Protein AF-A0A210Q5A8-F1 (afdb_monomer_lite)

Structure (mmCIF, N/CA/C/O backbone):
data_AF-A0A210Q5A8-F1
#
_entry.id   AF-A0A210Q5A8-F1
#
loop_
_atom_site.group_PDB
_atom_site.id
_atom_site.type_symbol
_atom_site.label_atom_id
_atom_site.label_alt_id
_atom_site.label_comp_id
_atom_site.label_asym_id
_atom_site.label_entity_id
_atom_site.label_seq_id
_atom_site.pdbx_PDB_ins_code
_atom_site.Cartn_x
_atom_site.Cartn_y
_atom_site.Cartn_z
_atom_site.occupancy
_atom_site.B_iso_or_equiv
_atom_site.auth_seq_id
_atom_site.auth_comp_id
_atom_site.auth_asym_id
_atom_site.auth_atom_id
_atom_site.pdbx_PDB_model_num
ATOM 1 N N . MET A 1 1 ? -30.826 44.737 -17.244 1.00 47.53 1 MET A N 1
ATOM 2 C CA . MET A 1 1 ? -30.068 43.469 -17.142 1.00 47.53 1 MET A CA 1
ATOM 3 C C . MET A 1 1 ? -30.779 42.554 -16.153 1.00 47.53 1 MET A C 1
ATOM 5 O O . MET A 1 1 ? -30.686 42.769 -14.953 1.00 47.53 1 MET A O 1
ATOM 9 N N . GLN A 1 2 ? -31.590 41.624 -16.660 1.00 45.38 2 GLN A N 1
ATOM 10 C CA . GLN A 1 2 ? -32.480 40.766 -15.870 1.00 45.38 2 GLN A CA 1
ATOM 11 C C . GLN A 1 2 ? -31.799 39.422 -15.572 1.00 45.38 2 GLN A C 1
ATOM 13 O O . GLN A 1 2 ? -31.262 38.782 -16.476 1.00 45.38 2 GLN A O 1
ATOM 18 N N . ARG A 1 3 ? -31.794 39.012 -14.298 1.00 48.31 3 ARG A N 1
ATOM 19 C CA . ARG A 1 3 ? -31.223 37.741 -13.827 1.00 48.31 3 ARG A CA 1
ATOM 20 C C . ARG A 1 3 ? -32.193 36.595 -14.136 1.00 48.31 3 ARG A C 1
ATOM 22 O O . ARG A 1 3 ? -33.349 36.650 -13.727 1.00 48.31 3 ARG A O 1
ATOM 29 N N . LYS A 1 4 ? -31.722 35.562 -14.842 1.00 57.97 4 LYS A N 1
ATOM 30 C CA . LYS A 1 4 ? -32.463 34.307 -15.057 1.00 57.97 4 LYS A CA 1
ATOM 31 C C . LYS A 1 4 ? -32.367 33.408 -13.809 1.00 57.97 4 LYS A C 1
ATOM 33 O O . LYS A 1 4 ? -31.284 33.339 -13.226 1.00 57.97 4 LYS A O 1
ATOM 38 N N . PRO A 1 5 ? -33.446 32.713 -13.407 1.00 56.53 5 PRO A N 1
ATOM 39 C CA . PRO A 1 5 ? -33.424 31.789 -12.277 1.00 56.53 5 PRO A CA 1
ATOM 40 C C . PRO A 1 5 ? -32.903 30.392 -12.662 1.00 56.53 5 PRO A C 1
ATOM 42 O O . PRO A 1 5 ? -33.101 29.924 -13.782 1.00 56.53 5 PRO A O 1
ATOM 45 N N . LEU A 1 6 ? -32.238 29.740 -11.702 1.00 57.97 6 LEU A N 1
ATOM 46 C CA . LEU A 1 6 ? -31.722 28.364 -11.766 1.00 57.97 6 LEU A CA 1
ATOM 47 C C . LEU A 1 6 ? -32.855 27.318 -11.680 1.00 57.97 6 LEU A C 1
ATOM 49 O O . LEU A 1 6 ? -33.816 27.533 -10.934 1.00 57.97 6 LEU A O 1
ATOM 53 N N . PRO A 1 7 ? -32.741 26.167 -12.370 1.00 58.69 7 PRO A N 1
ATOM 54 C CA . PRO A 1 7 ? -33.719 25.090 -12.275 1.00 58.69 7 PRO A CA 1
ATOM 55 C C . PRO A 1 7 ? -33.533 24.250 -11.001 1.00 58.69 7 PRO A C 1
ATOM 57 O O . PRO A 1 7 ? -32.422 23.894 -10.611 1.00 58.69 7 PRO A O 1
ATOM 60 N N . LYS A 1 8 ? -34.663 23.920 -10.367 1.00 51.72 8 LYS A N 1
ATOM 61 C CA . LYS A 1 8 ? -34.783 23.006 -9.226 1.00 51.72 8 LYS A CA 1
ATOM 62 C C . LYS A 1 8 ? -34.738 21.563 -9.737 1.00 51.72 8 LYS A C 1
ATOM 64 O O . LYS A 1 8 ? -35.612 21.178 -10.509 1.00 51.72 8 LYS A O 1
ATOM 69 N N . HIS A 1 9 ? -33.772 20.764 -9.289 1.00 50.16 9 HIS A N 1
ATOM 70 C CA . HIS A 1 9 ? -33.803 19.319 -9.513 1.00 50.16 9 HIS A CA 1
ATOM 71 C C . HIS A 1 9 ? -34.648 18.639 -8.434 1.00 50.16 9 HIS A C 1
ATOM 73 O O . HIS A 1 9 ? -34.351 18.713 -7.243 1.00 50.16 9 HIS A O 1
ATOM 79 N N . GLN A 1 10 ? -35.730 18.016 -8.893 1.00 45.69 10 GLN A N 1
ATOM 80 C CA . GLN A 1 10 ? -36.619 17.154 -8.130 1.00 45.69 10 GLN A CA 1
ATOM 81 C C . GLN A 1 10 ? -35.928 15.817 -7.838 1.00 45.69 10 GLN A C 1
ATOM 83 O O . GLN A 1 10 ? -35.340 15.197 -8.722 1.00 45.69 10 GLN A O 1
ATOM 88 N N . THR A 1 11 ? -36.029 15.380 -6.589 1.00 42.38 11 THR A N 1
ATOM 89 C CA . THR A 1 11 ? -35.706 14.038 -6.112 1.00 42.38 11 THR A CA 1
ATOM 90 C C . THR A 1 11 ? -36.813 13.070 -6.530 1.00 42.38 11 THR A C 1
ATOM 92 O O . THR A 1 11 ? -37.927 13.133 -6.013 1.00 42.38 11 THR A O 1
ATOM 95 N N . SER A 1 12 ? -36.515 12.156 -7.453 1.00 53.59 12 SER A N 1
ATOM 96 C CA . SER A 1 12 ? -37.363 10.997 -7.735 1.00 53.59 12 SER A CA 1
ATOM 97 C C . SER A 1 12 ? -36.900 9.799 -6.905 1.00 53.59 12 SER A C 1
ATOM 99 O O . SER A 1 12 ? -35.809 9.259 -7.073 1.00 53.59 12 SER A O 1
ATOM 101 N N . VAL A 1 13 ? -37.767 9.398 -5.980 1.00 46.69 13 VAL A N 1
ATOM 102 C CA . VAL A 1 13 ? -37.719 8.126 -5.260 1.00 46.69 13 VAL A CA 1
ATOM 103 C C . VAL A 1 13 ? -38.189 7.035 -6.220 1.00 46.69 13 VAL A C 1
ATOM 105 O O . VAL A 1 13 ? -39.291 7.129 -6.756 1.00 46.69 13 VAL A O 1
ATOM 108 N N . THR A 1 14 ? -37.384 5.994 -6.425 1.00 49.56 14 THR A N 1
ATOM 109 C CA . THR A 1 14 ? -37.844 4.737 -7.032 1.00 49.56 14 THR A CA 1
ATOM 110 C C . THR A 1 14 ? -37.594 3.596 -6.056 1.00 49.56 14 THR A C 1
ATOM 112 O O . THR A 1 14 ? -36.497 3.433 -5.525 1.00 49.56 14 THR A O 1
ATOM 115 N N . LYS A 1 15 ? -38.677 2.875 -5.763 1.00 46.31 15 LYS A N 1
ATOM 116 C CA . LYS A 1 15 ? -38.7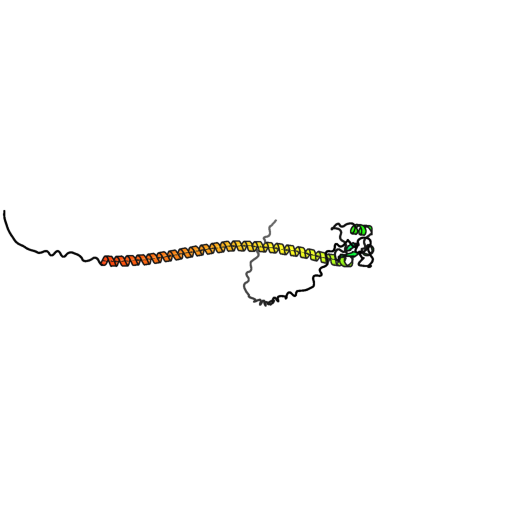28 1.641 -4.985 1.00 46.31 15 LYS A CA 1
ATOM 117 C C . LYS A 1 15 ? -38.552 0.436 -5.910 1.00 46.31 15 LYS A C 1
ATOM 119 O O . LYS A 1 15 ? -38.999 0.479 -7.051 1.00 46.31 15 LYS A O 1
ATOM 124 N N . ASP A 1 16 ? -37.993 -0.614 -5.313 1.00 40.84 16 ASP A N 1
ATOM 125 C CA . ASP A 1 16 ? -38.133 -2.041 -5.613 1.00 40.84 16 ASP A CA 1
ATOM 126 C C . ASP A 1 16 ? -37.716 -2.545 -7.003 1.00 40.84 16 ASP A C 1
ATOM 128 O O . ASP A 1 16 ? -38.365 -2.273 -8.005 1.00 40.84 16 ASP A O 1
ATOM 132 N N . HIS A 1 17 ? -36.732 -3.444 -7.041 1.00 42.72 17 HIS A N 1
ATOM 133 C CA . HIS A 1 17 ? -36.991 -4.886 -7.187 1.00 42.72 17 HIS A CA 1
ATOM 134 C C . HIS A 1 17 ? -35.680 -5.658 -7.008 1.00 42.72 17 HIS A C 1
ATOM 136 O O . HIS A 1 17 ? -34.645 -5.320 -7.585 1.00 42.72 17 HIS A O 1
ATOM 142 N N . GLY A 1 18 ? -35.735 -6.682 -6.155 1.00 48.44 18 GLY A N 1
ATOM 143 C CA . GLY A 1 18 ? -34.634 -7.597 -5.910 1.00 48.44 18 GLY A CA 1
ATOM 144 C C . GLY A 1 18 ? -34.242 -8.342 -7.179 1.00 48.44 18 GLY A C 1
ATOM 145 O O . GLY A 1 18 ? -35.092 -8.874 -7.884 1.00 48.44 18 GLY A O 1
ATOM 146 N N . ASN A 1 19 ? -32.938 -8.400 -7.426 1.00 42.94 19 ASN A N 1
ATOM 147 C CA . ASN A 1 19 ? -32.336 -9.420 -8.264 1.00 42.94 19 ASN A CA 1
ATOM 148 C C . ASN A 1 19 ? -31.221 -10.067 -7.451 1.00 42.94 19 ASN A C 1
ATOM 150 O O . ASN A 1 19 ? -30.180 -9.466 -7.173 1.00 42.94 19 ASN A O 1
ATOM 154 N N . GLU A 1 20 ? -31.498 -11.297 -7.035 1.00 45.69 20 GLU A N 1
ATOM 155 C CA . GLU A 1 20 ? -30.558 -12.220 -6.424 1.00 45.69 20 GLU A CA 1
ATOM 156 C C . GLU A 1 20 ? -29.405 -12.470 -7.400 1.00 45.69 20 GLU A C 1
ATOM 158 O O . GLU A 1 20 ? -29.512 -13.220 -8.368 1.00 45.69 20 GLU A O 1
ATOM 163 N N . CYS A 1 21 ? -28.273 -11.812 -7.158 1.00 39.97 21 CYS A N 1
ATOM 164 C CA . CYS A 1 21 ? -27.028 -12.127 -7.836 1.00 39.97 21 CYS A CA 1
ATOM 165 C C . CYS A 1 21 ? -26.388 -13.315 -7.112 1.00 39.97 21 CYS A C 1
ATOM 167 O O . CYS A 1 21 ? -25.639 -13.153 -6.142 1.00 39.97 21 CYS A O 1
ATOM 169 N N . THR A 1 22 ? -26.710 -14.524 -7.572 1.00 44.00 22 THR A N 1
ATOM 170 C CA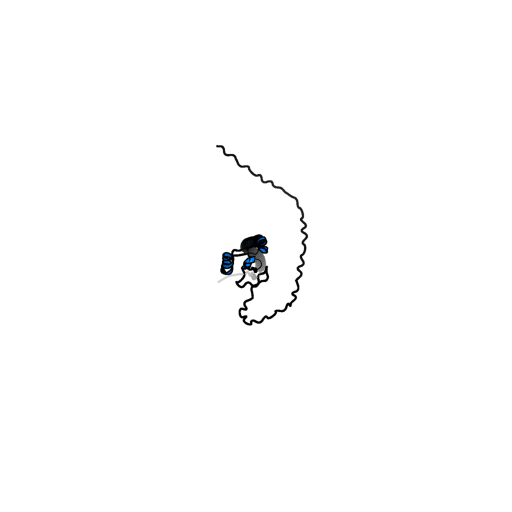 . THR A 1 22 ? -26.040 -15.766 -7.181 1.00 44.00 22 THR A CA 1
ATOM 171 C C . THR A 1 22 ? -24.561 -15.678 -7.547 1.00 44.00 22 THR A C 1
ATOM 173 O O . THR A 1 22 ? -24.138 -16.007 -8.656 1.00 44.00 22 THR A O 1
ATOM 176 N N . THR A 1 23 ? -23.756 -15.200 -6.600 1.00 44.50 23 THR A N 1
ATOM 177 C CA . THR A 1 23 ? -22.302 -15.186 -6.722 1.00 44.50 23 THR A CA 1
ATOM 178 C C . THR A 1 23 ? -21.803 -16.571 -6.349 1.00 44.50 23 THR A C 1
ATOM 180 O O . THR A 1 23 ? -21.643 -16.907 -5.175 1.00 44.50 23 THR A O 1
ATOM 183 N N . THR A 1 24 ? -21.580 -17.400 -7.362 1.00 44.69 24 THR A N 1
ATOM 184 C CA . THR A 1 24 ? -20.923 -18.698 -7.236 1.00 44.69 24 THR A CA 1
ATOM 185 C C . THR A 1 24 ? -19.529 -18.482 -6.642 1.00 44.69 24 THR A C 1
ATOM 187 O O . THR A 1 24 ? -18.589 -18.097 -7.340 1.00 44.69 24 THR A O 1
ATOM 190 N N . LYS A 1 25 ? -19.391 -18.694 -5.327 1.00 45.19 25 LYS A N 1
ATOM 191 C CA . LYS A 1 25 ? -18.101 -18.780 -4.635 1.00 45.19 25 LYS A CA 1
ATOM 192 C C . LYS A 1 25 ? -17.323 -19.944 -5.247 1.00 45.19 25 LYS A C 1
ATOM 194 O O . LYS A 1 25 ? -17.526 -21.095 -4.876 1.00 45.19 25 LYS A O 1
ATOM 199 N N . LYS A 1 26 ? -16.406 -19.651 -6.170 1.00 45.44 26 LYS A N 1
ATOM 200 C CA . LYS A 1 26 ? -15.311 -20.574 -6.475 1.00 45.44 26 LYS A CA 1
ATOM 201 C C . LYS A 1 26 ? -14.434 -20.640 -5.226 1.00 45.44 26 LYS A C 1
ATOM 203 O O . LYS A 1 26 ? -13.692 -19.702 -4.943 1.00 45.44 26 LYS A O 1
ATOM 208 N N . GLN A 1 27 ? -14.573 -21.716 -4.455 1.00 41.88 27 GLN A N 1
ATOM 209 C CA . GLN A 1 27 ? -13.596 -22.096 -3.443 1.00 41.88 27 GLN A CA 1
ATOM 210 C C . GLN A 1 27 ? -12.266 -22.326 -4.163 1.00 41.88 27 GLN A C 1
ATOM 212 O O . GLN A 1 27 ? -12.086 -23.307 -4.878 1.00 41.88 27 GLN A O 1
ATOM 217 N N . TYR A 1 28 ? -11.356 -21.366 -4.032 1.00 44.06 28 TYR A N 1
ATOM 218 C CA . TYR A 1 28 ? -9.958 -21.583 -4.358 1.00 44.06 28 TYR A CA 1
ATOM 219 C C . TYR A 1 28 ? -9.387 -22.442 -3.230 1.00 44.06 28 TYR A C 1
ATOM 221 O O . TYR A 1 28 ? -9.103 -21.945 -2.141 1.00 44.06 28 TYR A O 1
ATOM 229 N N . GLU A 1 29 ? -9.285 -23.747 -3.469 1.00 43.28 29 GLU A N 1
ATOM 230 C CA . GLU A 1 29 ? -8.516 -24.639 -2.610 1.00 43.28 29 GLU A CA 1
ATOM 231 C C . GLU A 1 29 ? -7.051 -24.206 -2.663 1.00 43.28 29 GLU A C 1
ATOM 233 O O . GLU A 1 29 ? -6.351 -24.350 -3.670 1.00 43.28 29 GLU A O 1
ATOM 238 N N . PHE A 1 30 ? -6.591 -23.623 -1.562 1.00 48.62 30 PHE A N 1
ATOM 239 C CA . PHE A 1 30 ? -5.194 -23.299 -1.350 1.00 48.62 30 PHE A CA 1
ATOM 240 C C . PHE A 1 30 ? -4.426 -24.615 -1.176 1.00 48.62 30 PHE A C 1
ATOM 242 O O . PHE A 1 30 ? -4.392 -25.194 -0.092 1.00 48.62 30 PHE A O 1
ATOM 249 N N . ARG A 1 31 ? -3.835 -25.127 -2.261 1.00 45.47 31 ARG A N 1
ATOM 250 C CA . ARG A 1 31 ? -2.879 -26.238 -2.193 1.00 45.47 31 ARG A CA 1
ATOM 251 C C . ARG A 1 31 ? -1.555 -25.702 -1.632 1.00 45.47 31 ARG A C 1
ATOM 253 O O . ARG A 1 31 ? -0.936 -24.870 -2.295 1.00 45.47 31 ARG A O 1
ATOM 260 N N . PRO A 1 32 ? -1.072 -26.173 -0.469 1.00 44.72 32 PRO A N 1
ATOM 261 C CA . PRO A 1 32 ? 0.275 -25.849 -0.031 1.00 44.72 32 PRO A CA 1
ATOM 262 C C . PRO A 1 32 ? 1.271 -26.522 -0.982 1.00 44.72 32 PRO A C 1
ATOM 264 O O . PRO A 1 32 ? 1.377 -27.751 -1.037 1.00 44.72 32 PRO A O 1
ATOM 267 N N . SER A 1 33 ? 1.986 -25.711 -1.761 1.00 44.59 33 SER A N 1
ATOM 268 C CA . SER A 1 33 ? 3.134 -26.170 -2.538 1.00 44.59 33 SER A CA 1
ATOM 269 C C . SER A 1 33 ? 4.186 -26.695 -1.572 1.00 44.59 33 SER A C 1
ATOM 271 O O . SER A 1 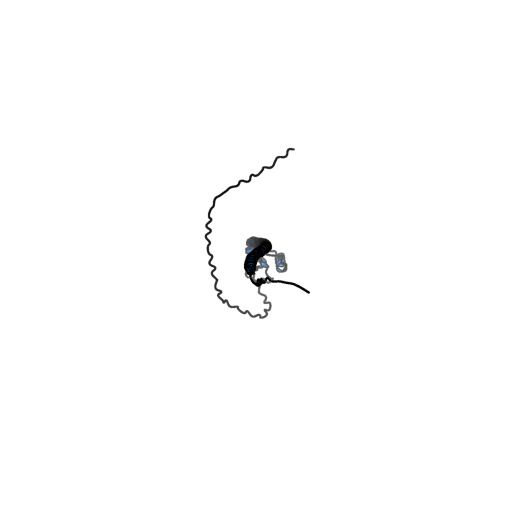33 ? 4.769 -25.946 -0.789 1.00 44.59 33 SER A O 1
ATOM 273 N N . LYS A 1 34 ? 4.392 -28.012 -1.612 1.00 44.47 34 LYS A N 1
ATOM 274 C CA . LYS A 1 34 ? 5.451 -28.708 -0.888 1.00 44.47 34 LYS A CA 1
ATOM 275 C C . LYS A 1 34 ? 6.785 -28.036 -1.218 1.00 44.47 34 LYS A C 1
ATOM 277 O O . LYS A 1 34 ? 7.186 -28.006 -2.380 1.00 44.47 34 LYS A O 1
ATOM 282 N N . LEU A 1 35 ? 7.458 -27.518 -0.190 1.00 48.44 35 LEU A N 1
ATOM 283 C CA . LEU A 1 35 ? 8.881 -27.213 -0.244 1.00 48.44 35 LEU A CA 1
ATOM 284 C C . LEU A 1 35 ? 9.619 -28.504 -0.614 1.00 48.44 35 LEU A C 1
ATOM 286 O O . LEU A 1 35 ? 9.770 -29.398 0.216 1.00 48.44 35 LEU A O 1
ATOM 290 N N . THR A 1 36 ? 10.082 -28.596 -1.854 1.00 41.94 36 THR A N 1
ATOM 291 C CA . THR A 1 36 ? 11.164 -29.505 -2.221 1.00 41.94 36 THR A CA 1
ATOM 292 C C . THR A 1 36 ? 12.465 -28.729 -2.183 1.00 41.94 36 THR A C 1
ATOM 294 O O . THR A 1 36 ? 12.737 -27.845 -2.993 1.00 41.94 36 THR A O 1
ATOM 297 N N . THR A 1 37 ? 13.235 -29.080 -1.168 1.00 42.00 37 THR A N 1
ATOM 298 C CA . THR A 1 37 ? 14.664 -28.885 -1.000 1.00 42.00 37 THR A CA 1
ATOM 299 C C . THR A 1 37 ? 15.468 -29.283 -2.241 1.00 42.00 37 THR A C 1
ATOM 301 O O . THR A 1 37 ? 15.111 -30.197 -2.979 1.00 42.00 37 THR A O 1
ATOM 304 N N . SER A 1 38 ? 16.641 -28.651 -2.343 1.00 47.72 38 SER A N 1
ATOM 305 C CA . SER A 1 38 ? 17.836 -29.034 -3.111 1.00 47.72 38 SER A CA 1
ATOM 306 C C . SER A 1 38 ? 17.935 -28.599 -4.582 1.00 47.72 38 SER A C 1
ATOM 308 O O . SER A 1 38 ? 17.677 -29.341 -5.519 1.00 47.72 38 SER A O 1
ATOM 310 N N . THR A 1 39 ? 18.513 -27.410 -4.765 1.00 39.47 39 THR A N 1
ATOM 311 C CA . THR A 1 39 ? 19.545 -27.219 -5.798 1.00 39.47 39 THR A CA 1
ATOM 312 C C . THR A 1 39 ? 20.834 -26.815 -5.077 1.00 39.47 39 THR A C 1
ATOM 314 O O . THR A 1 39 ? 20.760 -26.088 -4.082 1.00 39.47 39 THR A O 1
ATOM 317 N N . PRO A 1 40 ? 22.001 -27.338 -5.484 1.00 39.56 40 PRO A N 1
ATOM 318 C CA . PRO A 1 40 ? 23.210 -27.280 -4.682 1.00 39.56 40 PRO A CA 1
ATOM 319 C C . PRO A 1 40 ? 23.758 -25.855 -4.643 1.00 39.56 40 PRO A C 1
ATOM 321 O O . PRO A 1 40 ? 23.988 -25.227 -5.675 1.00 39.56 40 PRO A O 1
ATOM 324 N N . ILE A 1 41 ? 24.016 -25.372 -3.428 1.00 43.88 41 ILE A N 1
ATOM 325 C CA . ILE A 1 41 ? 24.877 -24.217 -3.191 1.00 43.88 41 ILE A CA 1
ATOM 326 C C . ILE A 1 41 ? 26.269 -24.630 -3.662 1.00 43.88 41 ILE A C 1
ATOM 328 O O . ILE A 1 41 ? 27.012 -25.302 -2.946 1.00 43.88 41 ILE A O 1
ATOM 332 N N . THR A 1 42 ? 26.630 -24.251 -4.885 1.00 38.62 42 THR A N 1
ATOM 333 C CA . THR A 1 42 ? 28.027 -24.251 -5.300 1.00 38.62 42 THR A CA 1
ATOM 334 C C . THR A 1 42 ? 28.733 -23.212 -4.438 1.00 38.62 42 THR A C 1
ATOM 336 O O . THR A 1 42 ? 28.647 -22.009 -4.683 1.00 38.62 42 THR A O 1
ATOM 339 N N . GLN A 1 43 ? 29.403 -23.680 -3.385 1.00 46.41 43 GLN A N 1
ATOM 340 C CA . GLN A 1 43 ? 30.377 -22.896 -2.641 1.00 46.41 43 GLN A CA 1
ATOM 341 C C . GLN A 1 43 ? 31.505 -22.505 -3.601 1.00 46.41 43 GLN A C 1
ATOM 343 O O . GLN A 1 43 ? 32.494 -23.217 -3.763 1.00 46.41 43 GLN A O 1
ATOM 348 N N . MET A 1 44 ? 31.363 -21.361 -4.268 1.00 39.25 44 MET A N 1
ATOM 349 C CA . MET A 1 44 ? 32.492 -20.727 -4.928 1.00 39.25 44 MET A CA 1
ATOM 350 C C . MET A 1 44 ? 33.270 -19.943 -3.880 1.00 39.25 44 MET A C 1
ATOM 352 O O . MET A 1 44 ? 32.918 -18.833 -3.490 1.00 39.25 44 MET A O 1
ATOM 356 N N . ASN A 1 45 ? 34.318 -20.606 -3.399 1.00 37.66 45 ASN A N 1
ATOM 357 C CA . ASN A 1 45 ? 35.558 -20.048 -2.881 1.00 37.66 45 ASN A CA 1
ATOM 358 C C . ASN A 1 45 ? 35.665 -18.517 -2.988 1.00 37.66 45 ASN A C 1
ATOM 360 O O . ASN A 1 45 ? 35.910 -17.972 -4.066 1.00 37.66 45 ASN A O 1
ATOM 364 N N . LYS A 1 46 ? 35.628 -17.841 -1.833 1.00 45.50 46 LYS A N 1
ATOM 365 C CA . LYS A 1 46 ? 36.258 -16.529 -1.641 1.00 45.50 46 LYS A CA 1
ATOM 366 C C . LYS A 1 46 ? 37.777 -16.697 -1.756 1.00 45.50 46 LYS A C 1
ATOM 368 O O . LYS A 1 46 ? 38.495 -16.716 -0.764 1.00 45.50 46 LYS A O 1
ATOM 373 N N . ARG A 1 47 ? 38.273 -16.865 -2.979 1.00 39.34 47 ARG A N 1
ATOM 374 C CA . ARG A 1 47 ? 39.664 -16.574 -3.326 1.00 39.34 47 ARG A CA 1
ATOM 375 C C . ARG A 1 47 ? 39.649 -15.204 -3.975 1.00 39.34 47 ARG A C 1
ATOM 377 O O . ARG A 1 47 ? 38.898 -15.002 -4.925 1.00 39.34 47 ARG A O 1
ATOM 384 N N . GLY A 1 48 ? 40.428 -14.274 -3.425 1.00 48.78 48 GLY A N 1
ATOM 385 C CA . GLY A 1 48 ? 40.602 -12.938 -3.982 1.00 48.78 48 GLY A CA 1
ATOM 386 C C . GLY A 1 48 ? 40.870 -13.029 -5.480 1.00 48.78 48 GLY A C 1
ATOM 387 O O . GLY A 1 48 ? 41.932 -13.485 -5.904 1.00 48.78 48 GLY A O 1
ATOM 388 N N . ARG A 1 49 ? 39.876 -12.647 -6.286 1.00 41.28 49 ARG A N 1
ATOM 389 C CA . ARG A 1 49 ? 40.055 -12.471 -7.719 1.00 41.28 49 ARG A CA 1
ATOM 390 C C . ARG A 1 49 ? 40.762 -11.140 -7.894 1.00 41.28 49 ARG A C 1
ATOM 392 O O . ARG A 1 49 ? 40.159 -10.083 -7.772 1.00 41.28 49 ARG A O 1
ATOM 399 N N . LYS A 1 50 ? 42.062 -11.241 -8.158 1.00 44.53 50 LYS A N 1
ATOM 400 C CA . LYS A 1 50 ? 42.785 -10.321 -9.036 1.00 44.53 50 LYS A CA 1
ATOM 401 C C . LYS A 1 50 ? 41.832 -9.908 -10.160 1.00 44.53 50 LYS A C 1
ATOM 403 O O . LYS A 1 50 ? 41.253 -10.801 -10.780 1.00 44.53 50 LYS A O 1
ATOM 408 N N . ASP A 1 51 ? 41.675 -8.608 -10.385 1.00 43.75 51 ASP A N 1
ATOM 409 C CA . ASP A 1 51 ? 40.971 -8.042 -11.534 1.00 43.75 51 ASP A CA 1
ATOM 410 C C . ASP A 1 51 ? 41.563 -8.627 -12.824 1.00 43.75 51 ASP A C 1
ATOM 412 O O . ASP A 1 51 ? 42.535 -8.121 -13.386 1.00 43.75 51 ASP A O 1
ATOM 416 N N . SER A 1 52 ? 41.030 -9.758 -13.277 1.00 50.44 52 SER A N 1
ATOM 417 C CA . SER A 1 52 ? 41.248 -10.221 -14.633 1.00 50.44 52 SER A CA 1
ATOM 418 C C . SER A 1 52 ? 40.482 -9.247 -15.508 1.00 50.44 52 SER A C 1
ATOM 420 O O . SER A 1 52 ? 39.260 -9.169 -15.394 1.00 50.44 52 SER A O 1
ATOM 422 N N . ASN A 1 53 ? 41.209 -8.486 -16.324 1.00 55.00 53 ASN A N 1
ATOM 423 C CA . ASN A 1 53 ? 40.675 -7.741 -17.458 1.00 55.00 53 ASN A CA 1
ATOM 424 C C . ASN A 1 53 ? 39.800 -8.706 -18.278 1.00 55.00 53 ASN A C 1
ATOM 426 O O . ASN A 1 53 ? 40.309 -9.457 -19.104 1.00 55.00 53 ASN A O 1
ATOM 430 N N . GLU A 1 54 ? 38.503 -8.771 -17.980 1.00 65.88 54 GLU A N 1
ATOM 431 C CA . GLU A 1 54 ? 37.551 -9.483 -18.819 1.00 65.88 54 GLU A CA 1
ATOM 432 C C . GLU A 1 54 ? 37.465 -8.684 -20.112 1.00 65.88 54 GLU A C 1
ATOM 434 O O . GLU A 1 54 ? 37.005 -7.537 -20.116 1.00 65.88 54 GLU A O 1
ATOM 439 N N . ASP A 1 55 ? 37.971 -9.274 -21.193 1.00 78.56 55 ASP A N 1
ATOM 440 C CA . ASP A 1 55 ? 37.882 -8.698 -22.524 1.00 78.56 55 ASP A CA 1
ATOM 441 C C . ASP A 1 55 ? 36.415 -8.371 -22.821 1.00 78.56 55 ASP A C 1
ATOM 443 O O . ASP A 1 55 ? 35.554 -9.247 -22.942 1.00 78.56 55 ASP A O 1
ATOM 447 N N . VAL A 1 56 ? 36.102 -7.078 -22.904 1.00 86.44 56 VAL A N 1
ATOM 448 C CA . VAL A 1 56 ? 34.747 -6.633 -23.216 1.00 86.44 56 VAL A CA 1
ATOM 449 C C . VAL A 1 56 ? 34.541 -6.815 -24.712 1.00 86.44 56 VAL A C 1
ATOM 451 O O . VAL A 1 56 ? 35.113 -6.088 -25.518 1.00 86.44 56 VAL A O 1
ATOM 454 N N . VAL A 1 57 ? 33.697 -7.769 -25.089 1.00 91.25 57 VAL A N 1
ATOM 455 C CA . VAL A 1 57 ? 33.372 -8.058 -26.489 1.00 91.25 57 VAL A CA 1
ATOM 456 C C . VAL A 1 57 ? 32.167 -7.231 -26.947 1.00 91.25 57 VAL A C 1
ATOM 458 O O . VAL A 1 57 ? 31.208 -7.016 -26.202 1.00 91.25 57 VAL A O 1
ATOM 461 N N . CYS A 1 58 ? 32.189 -6.758 -28.195 1.00 92.94 58 CYS A N 1
ATOM 462 C CA . CYS A 1 58 ? 31.029 -6.121 -28.809 1.00 92.94 58 CYS A CA 1
ATOM 463 C C . CYS A 1 58 ? 29.959 -7.150 -29.174 1.00 92.94 58 CYS A C 1
ATOM 465 O O . CYS A 1 58 ? 30.200 -8.018 -30.004 1.00 92.94 58 CYS A O 1
ATOM 467 N N . ASN A 1 59 ? 28.738 -6.958 -28.679 1.00 93.00 59 ASN A N 1
ATOM 468 C CA . ASN A 1 59 ? 27.621 -7.873 -28.916 1.00 93.00 59 ASN A CA 1
ATOM 469 C C . ASN A 1 59 ? 27.187 -8.007 -30.392 1.00 93.00 59 ASN A C 1
ATOM 471 O O . ASN A 1 59 ? 26.531 -8.974 -30.755 1.00 93.00 59 ASN A O 1
ATOM 475 N N . LYS A 1 60 ? 27.511 -7.032 -31.255 1.00 92.25 60 LYS A N 1
ATOM 476 C CA . LYS A 1 60 ? 27.082 -7.044 -32.666 1.00 92.25 60 LYS A CA 1
ATOM 477 C C . LYS A 1 60 ? 28.124 -7.630 -33.619 1.00 92.25 60 LYS A C 1
ATOM 479 O O . LYS A 1 60 ? 27.749 -8.218 -34.624 1.00 92.25 60 LYS A O 1
ATOM 484 N N . CYS A 1 61 ? 29.418 -7.476 -33.332 1.00 92.69 61 CYS A N 1
ATOM 485 C CA . CYS A 1 61 ? 30.491 -7.984 -34.200 1.00 92.69 61 CYS A CA 1
ATOM 486 C C . CYS A 1 61 ? 31.428 -8.994 -33.543 1.00 92.69 61 CYS A C 1
ATOM 488 O O . CYS A 1 61 ? 32.367 -9.437 -34.198 1.00 92.69 61 CYS A O 1
ATOM 490 N N . ASN A 1 62 ? 31.211 -9.317 -32.269 1.00 91.81 62 ASN A N 1
ATOM 491 C CA . ASN A 1 62 ? 32.026 -10.231 -31.472 1.00 91.81 62 ASN A CA 1
ATOM 492 C C . ASN A 1 62 ? 33.528 -9.889 -31.440 1.00 91.81 62 ASN A C 1
ATOM 494 O O . ASN A 1 62 ? 34.361 -10.749 -31.179 1.00 91.81 62 ASN A O 1
ATOM 498 N N . LYS A 1 63 ? 33.888 -8.622 -31.692 1.00 91.75 63 LYS A N 1
ATOM 499 C CA . LYS A 1 63 ? 35.271 -8.133 -31.595 1.00 91.75 63 LYS A CA 1
ATOM 500 C C . LYS A 1 63 ? 35.547 -7.582 -30.200 1.00 91.75 63 LYS A C 1
ATOM 502 O O . LYS A 1 63 ? 34.684 -6.900 -29.640 1.00 91.75 63 LYS A O 1
ATOM 507 N N . ASN A 1 64 ? 36.755 -7.822 -29.691 1.00 91.44 64 ASN A N 1
ATOM 508 C CA . ASN A 1 64 ? 37.243 -7.216 -28.453 1.00 91.44 64 ASN A CA 1
ATOM 509 C C . ASN A 1 64 ? 37.244 -5.689 -28.571 1.00 91.44 64 ASN A C 1
ATOM 511 O O . ASN A 1 64 ? 37.691 -5.126 -29.573 1.00 91.44 64 ASN A O 1
ATOM 515 N N . ILE A 1 65 ? 36.717 -5.026 -27.547 1.00 88.56 65 ILE A N 1
ATOM 516 C CA . ILE A 1 65 ? 36.680 -3.576 -27.438 1.00 88.56 65 ILE A CA 1
ATOM 517 C C . ILE A 1 65 ? 37.794 -3.163 -26.477 1.00 88.56 65 ILE A C 1
ATOM 519 O O . ILE A 1 65 ? 37.685 -3.369 -25.272 1.00 88.56 65 ILE A O 1
ATOM 523 N N . SER A 1 66 ? 38.863 -2.582 -27.023 1.00 76.25 66 SER A N 1
ATOM 524 C CA . SER A 1 66 ? 40.027 -2.135 -26.245 1.00 76.25 66 SER A CA 1
ATOM 525 C C . SER A 1 66 ? 39.660 -1.077 -25.198 1.00 76.25 66 SER A C 1
ATOM 527 O O . SER A 1 66 ? 40.169 -1.107 -24.082 1.00 76.25 66 SER A O 1
ATOM 529 N N . ASP A 1 67 ? 38.719 -0.192 -25.536 1.00 70.19 67 ASP A N 1
ATOM 530 C CA . ASP A 1 67 ? 38.173 0.820 -24.634 1.00 70.19 67 ASP A CA 1
ATOM 531 C C . ASP A 1 67 ? 36.786 0.387 -24.167 1.00 70.19 67 ASP A C 1
ATOM 533 O O . ASP A 1 67 ? 35.897 0.244 -25.005 1.00 70.19 67 ASP A O 1
ATOM 537 N N . LYS A 1 68 ? 36.600 0.194 -22.850 1.00 77.19 68 LYS A N 1
ATOM 538 C CA . LYS A 1 68 ? 35.330 -0.169 -22.181 1.00 77.19 68 LYS A CA 1
ATOM 539 C C . LYS A 1 68 ? 34.109 0.204 -23.037 1.00 77.19 68 LYS A C 1
ATOM 541 O O . LYS A 1 68 ? 33.753 1.377 -23.139 1.00 77.19 68 LYS A O 1
ATOM 546 N N . GLY A 1 69 ? 33.519 -0.798 -23.694 1.00 86.44 69 GLY A N 1
ATOM 547 C CA . GLY A 1 69 ? 32.450 -0.581 -24.668 1.00 86.44 69 GLY A CA 1
ATOM 548 C C . GLY A 1 69 ? 31.248 0.153 -24.085 1.00 86.44 69 GLY A C 1
ATOM 549 O O . GLY A 1 69 ? 31.000 0.115 -22.876 1.00 86.44 69 GLY A O 1
ATOM 550 N N . LEU A 1 70 ? 30.465 0.792 -24.951 1.00 90.12 70 LEU A N 1
ATOM 551 C CA . LEU A 1 70 ? 29.260 1.485 -24.518 1.00 90.12 70 LEU A CA 1
ATOM 552 C C . LEU A 1 70 ? 28.177 0.466 -24.150 1.00 90.12 70 LEU A C 1
ATOM 554 O O . LEU A 1 70 ? 27.764 -0.341 -24.985 1.00 90.12 70 LEU A O 1
ATOM 558 N N . LYS A 1 71 ? 27.723 0.488 -22.894 1.00 90.81 71 LYS A N 1
ATOM 559 C CA . LYS A 1 71 ? 26.708 -0.445 -22.388 1.00 90.81 71 LYS A CA 1
ATOM 560 C C . LYS A 1 71 ? 25.302 0.093 -22.621 1.00 90.81 71 LYS A C 1
ATOM 562 O O . LYS A 1 71 ? 24.975 1.199 -22.197 1.00 90.81 71 LYS A O 1
ATOM 567 N N . CYS A 1 72 ? 24.445 -0.720 -23.231 1.00 90.44 72 CYS A N 1
ATOM 568 C CA . CYS A 1 72 ? 23.024 -0.407 -23.350 1.00 90.44 72 CYS A CA 1
ATOM 569 C C . CYS A 1 72 ? 22.355 -0.411 -21.964 1.00 90.44 72 CYS A C 1
ATOM 571 O O . CYS A 1 72 ? 22.499 -1.370 -21.203 1.00 90.44 72 CYS A O 1
ATOM 573 N N . ARG A 1 73 ? 21.560 0.618 -21.638 1.00 88.50 73 ARG A N 1
ATOM 574 C CA . ARG A 1 73 ? 20.839 0.685 -20.351 1.00 88.50 73 ARG A CA 1
ATOM 575 C C . ARG A 1 73 ? 19.860 -0.473 -20.153 1.00 88.50 73 ARG A C 1
ATOM 577 O O . ARG A 1 73 ? 19.696 -0.902 -19.012 1.00 88.50 73 ARG A O 1
ATOM 584 N N . VAL A 1 74 ? 19.226 -0.950 -21.224 1.00 88.44 74 VAL A N 1
ATOM 585 C CA . VAL A 1 74 ? 18.156 -1.958 -21.171 1.00 88.44 74 VAL A CA 1
ATOM 586 C C . VAL A 1 74 ? 18.744 -3.368 -21.127 1.00 88.44 74 VAL A C 1
ATOM 588 O O . VAL A 1 74 ? 18.639 -4.030 -20.102 1.00 88.44 74 VAL A O 1
ATOM 591 N N . CYS A 1 75 ? 19.431 -3.810 -22.186 1.00 90.75 75 CYS A N 1
ATOM 592 C CA . CYS A 1 75 ? 19.949 -5.182 -22.269 1.00 90.75 75 CYS A CA 1
ATOM 593 C C . CYS A 1 75 ? 21.307 -5.397 -21.581 1.00 90.75 75 CYS A C 1
ATOM 595 O O . CYS A 1 75 ? 21.764 -6.529 -21.489 1.00 90.75 75 CYS A O 1
ATOM 597 N N . LYS A 1 76 ? 21.969 -4.330 -21.107 1.00 90.69 76 LYS A N 1
ATOM 598 C CA . LYS A 1 76 ? 23.289 -4.356 -20.437 1.00 90.69 76 LYS A CA 1
ATOM 599 C C . LYS A 1 76 ? 24.459 -4.868 -21.287 1.00 90.69 76 LYS A C 1
ATOM 601 O O . LYS A 1 76 ? 25.576 -4.959 -20.781 1.00 90.69 76 LYS A O 1
ATOM 606 N N . LEU A 1 77 ? 24.230 -5.129 -22.573 1.00 92.06 77 LEU A N 1
ATOM 607 C CA . LEU A 1 77 ? 25.251 -5.569 -23.522 1.00 92.06 77 LEU A CA 1
ATOM 608 C C . LEU A 1 77 ? 26.129 -4.394 -23.976 1.00 92.06 77 LEU A C 1
ATOM 610 O O . LEU A 1 77 ? 25.657 -3.256 -24.073 1.00 92.06 77 LEU A O 1
ATOM 614 N N . SER A 1 78 ? 27.399 -4.686 -24.262 1.00 92.62 78 SER A N 1
ATOM 615 C CA . SER A 1 78 ? 28.406 -3.710 -24.695 1.00 92.62 78 SER A CA 1
ATOM 616 C C . SER A 1 78 ? 28.501 -3.631 -26.219 1.00 92.62 78 SER A C 1
ATOM 618 O O . SER A 1 78 ? 28.485 -4.649 -26.915 1.00 92.62 78 SER A O 1
ATOM 620 N N . TYR A 1 79 ? 28.657 -2.420 -26.749 1.00 92.75 79 TYR A N 1
ATOM 621 C CA . TYR A 1 79 ? 28.766 -2.157 -28.182 1.00 92.75 79 TYR A CA 1
ATOM 622 C C . TYR A 1 79 ? 30.001 -1.305 -28.480 1.00 92.75 79 TYR A C 1
ATOM 624 O O . TYR A 1 79 ? 30.319 -0.378 -27.734 1.00 92.75 79 TYR A O 1
ATOM 632 N N . CYS A 1 80 ? 30.710 -1.627 -29.566 1.00 92.44 80 CYS A N 1
ATOM 633 C CA . CYS A 1 80 ? 31.811 -0.795 -30.039 1.00 92.44 80 CYS A CA 1
ATOM 634 C C . CYS A 1 80 ? 31.274 0.402 -30.827 1.00 92.44 80 CYS A C 1
ATOM 636 O O . CYS A 1 80 ? 30.164 0.353 -31.360 1.00 92.44 80 CYS A O 1
ATOM 638 N N . HIS A 1 81 ? 32.094 1.445 -30.943 1.00 91.38 81 HIS A N 1
ATOM 639 C CA . HIS A 1 81 ? 31.767 2.708 -31.616 1.00 91.38 81 HIS A CA 1
ATOM 640 C C . HIS A 1 81 ? 31.029 2.546 -32.957 1.00 91.38 81 HIS A C 1
ATOM 642 O O . HIS A 1 81 ? 30.026 3.211 -33.196 1.00 91.38 81 HIS A O 1
ATOM 648 N N . LYS A 1 82 ? 31.452 1.592 -33.796 1.00 89.50 82 LYS A N 1
ATOM 649 C CA . LYS A 1 82 ? 30.853 1.356 -35.122 1.00 89.50 82 LYS A CA 1
ATOM 650 C C . LYS A 1 82 ? 29.366 0.995 -35.080 1.00 89.50 82 LYS A C 1
ATOM 652 O O . LYS A 1 82 ? 28.660 1.241 -36.049 1.00 89.50 82 LYS A O 1
ATOM 657 N N . PHE A 1 83 ? 28.899 0.391 -33.989 1.00 89.94 83 PHE A N 1
ATOM 658 C CA . PHE A 1 83 ? 27.523 -0.090 -33.850 1.00 89.94 83 PHE A CA 1
ATOM 659 C C . PHE A 1 83 ? 26.675 0.753 -32.905 1.00 89.94 83 PHE A C 1
ATOM 661 O O . PHE A 1 83 ? 25.529 0.391 -32.657 1.00 89.94 83 PHE A O 1
ATOM 668 N N . THR A 1 84 ? 27.214 1.851 -32.370 1.00 88.62 84 THR A N 1
ATOM 669 C CA . THR A 1 84 ? 26.440 2.761 -31.518 1.00 88.62 84 THR A CA 1
ATOM 670 C C . THR A 1 84 ? 25.754 3.877 -32.300 1.00 88.62 84 THR A C 1
ATOM 672 O O . THR A 1 84 ? 24.897 4.552 -31.738 1.00 88.62 84 THR A O 1
ATOM 675 N N . GLY A 1 85 ? 26.150 4.104 -33.560 1.00 87.88 85 GLY A N 1
ATOM 676 C CA . GLY A 1 85 ? 25.659 5.219 -34.380 1.00 87.88 85 GLY A CA 1
ATOM 677 C C . GLY A 1 85 ? 26.121 6.600 -33.895 1.00 87.88 85 GLY A C 1
ATOM 678 O O . GLY A 1 85 ? 25.688 7.617 -34.429 1.00 87.88 85 GLY A O 1
ATOM 679 N N . LEU A 1 86 ? 26.995 6.657 -32.884 1.00 89.38 86 LEU A N 1
ATOM 680 C CA . LEU A 1 86 ? 27.491 7.902 -32.301 1.00 89.38 86 LEU A CA 1
ATOM 681 C C . LEU A 1 86 ? 28.742 8.397 -33.030 1.00 89.38 86 LEU A C 1
ATOM 683 O O . LEU A 1 86 ? 29.571 7.618 -33.492 1.00 89.38 86 LEU A O 1
ATOM 687 N N . VAL A 1 87 ? 28.950 9.712 -33.041 1.00 91.94 87 VAL A N 1
ATOM 688 C CA . VAL A 1 87 ? 30.239 10.303 -33.433 1.00 91.94 87 VAL A CA 1
ATOM 689 C C 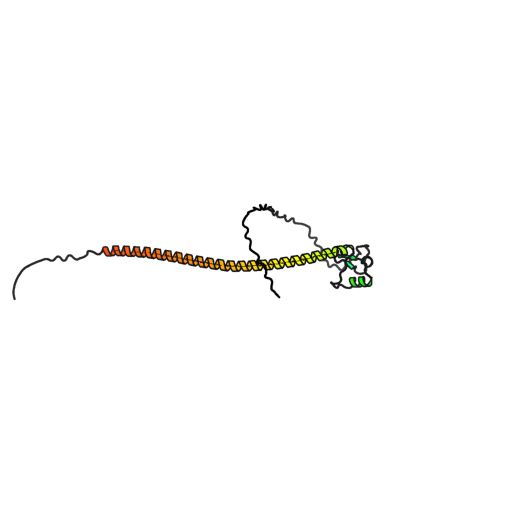. VAL A 1 87 ? 31.314 9.901 -32.411 1.00 91.94 87 VAL A C 1
ATOM 691 O O . VAL A 1 87 ? 31.024 9.817 -31.216 1.00 91.94 87 VAL A O 1
ATOM 694 N N . GLN A 1 88 ? 32.560 9.673 -32.849 1.00 88.50 88 GLN A N 1
ATOM 695 C CA . GLN A 1 88 ? 33.666 9.186 -32.000 1.00 88.50 88 GLN A CA 1
ATOM 696 C C . GLN A 1 88 ? 33.847 10.010 -30.715 1.00 88.50 88 GLN A C 1
ATOM 698 O O . GLN A 1 88 ? 34.078 9.453 -29.641 1.00 88.50 88 GLN A O 1
ATOM 703 N N . VAL A 1 89 ? 33.699 11.335 -30.811 1.00 88.25 89 VAL A N 1
ATOM 704 C CA . VAL A 1 89 ? 33.787 12.257 -29.668 1.00 88.25 89 VAL A CA 1
ATOM 705 C C . VAL A 1 89 ? 32.688 11.971 -28.641 1.00 88.25 89 VAL A C 1
ATOM 707 O O . VAL A 1 89 ? 32.977 11.849 -27.453 1.00 88.25 89 VAL A O 1
ATOM 710 N N . MET A 1 90 ? 31.442 11.782 -29.090 1.00 87.00 90 MET A N 1
ATOM 711 C CA . MET A 1 90 ? 30.323 11.435 -28.208 1.00 87.00 90 MET A CA 1
ATOM 712 C C . MET A 1 90 ? 30.499 10.046 -27.598 1.00 87.00 90 MET A C 1
ATOM 714 O O . MET A 1 90 ? 30.344 9.897 -26.393 1.00 87.00 90 MET A O 1
ATOM 718 N N . TYR A 1 91 ? 30.889 9.045 -28.389 1.00 89.06 91 TYR A N 1
ATOM 719 C CA . TYR A 1 91 ? 31.171 7.702 -27.876 1.00 89.06 91 TYR A CA 1
ATOM 720 C C . TYR A 1 91 ? 32.231 7.727 -26.771 1.00 89.06 91 TYR A C 1
ATOM 722 O O . TYR A 1 91 ? 32.020 7.185 -25.689 1.00 89.06 91 TYR A O 1
ATOM 730 N N . THR A 1 92 ? 33.334 8.439 -27.009 1.00 86.62 92 THR A N 1
ATOM 731 C CA . THR A 1 92 ? 34.404 8.613 -26.022 1.00 86.62 92 THR A CA 1
ATOM 732 C C . THR A 1 92 ? 33.890 9.324 -24.769 1.00 86.62 92 THR A C 1
ATOM 734 O O . THR A 1 92 ? 34.242 8.936 -23.658 1.00 86.62 92 THR A O 1
ATOM 737 N N . CYS A 1 93 ? 33.027 10.331 -24.934 1.00 85.62 93 CYS A N 1
ATOM 738 C CA . CYS A 1 93 ? 32.376 11.027 -23.828 1.00 85.62 93 CYS A CA 1
ATOM 739 C C . CYS A 1 93 ? 31.514 10.070 -22.989 1.00 85.62 93 CYS A C 1
ATOM 741 O O . CYS A 1 93 ? 31.685 10.031 -21.777 1.00 85.62 93 CYS A O 1
ATOM 743 N N . PHE A 1 94 ? 30.668 9.239 -23.605 1.00 87.94 94 PHE A N 1
ATOM 744 C CA . PHE A 1 94 ? 29.846 8.254 -22.888 1.00 87.94 94 PHE A CA 1
ATOM 745 C C . PHE A 1 94 ? 30.673 7.157 -22.198 1.00 87.94 94 PHE A C 1
ATOM 747 O O . PHE A 1 94 ? 30.326 6.732 -21.101 1.00 87.94 94 PHE A O 1
ATOM 754 N N . CYS A 1 95 ? 31.764 6.696 -22.814 1.00 85.06 95 CYS A N 1
ATOM 755 C CA . CYS A 1 95 ? 32.641 5.688 -22.211 1.00 85.06 95 CYS A CA 1
ATOM 756 C C . CYS A 1 95 ? 33.465 6.244 -21.036 1.00 85.06 95 CYS A C 1
ATOM 758 O O . CYS A 1 95 ? 33.775 5.500 -20.105 1.00 85.06 95 CYS A O 1
ATOM 760 N N . LYS A 1 96 ? 33.832 7.535 -21.068 1.00 83.44 96 LYS A N 1
ATOM 761 C CA . LYS A 1 96 ? 34.613 8.203 -20.010 1.00 83.44 96 LYS A CA 1
ATOM 762 C C . LYS A 1 96 ? 33.743 8.783 -18.894 1.00 83.44 96 LYS A C 1
ATOM 764 O O . LYS A 1 96 ? 34.165 8.777 -17.741 1.00 83.44 96 LYS A O 1
ATOM 769 N N . ASN A 1 97 ? 32.545 9.271 -19.212 1.00 73.56 97 ASN A N 1
ATOM 770 C CA . ASN A 1 97 ? 31.619 9.804 -18.222 1.00 73.56 97 ASN A CA 1
ATOM 771 C C . ASN A 1 97 ? 30.834 8.672 -17.559 1.00 73.56 97 ASN A C 1
ATOM 773 O O . ASN A 1 97 ? 29.847 8.174 -18.087 1.00 73.56 97 ASN A O 1
ATOM 777 N N . THR A 1 98 ? 31.207 8.349 -16.325 1.00 61.75 98 THR A N 1
ATOM 778 C CA . THR A 1 98 ? 30.404 7.540 -15.393 1.00 61.75 98 THR A CA 1
ATOM 779 C C . THR A 1 98 ? 29.212 8.303 -14.803 1.00 61.75 98 THR A C 1
ATOM 781 O O . THR A 1 98 ? 28.520 7.789 -13.921 1.00 61.75 98 THR A O 1
ATOM 784 N N . ASN A 1 99 ? 28.946 9.525 -15.274 1.00 64.69 99 ASN A N 1
ATOM 785 C CA . ASN A 1 99 ? 27.811 10.319 -14.826 1.00 64.69 99 ASN A CA 1
ATOM 786 C C . ASN A 1 99 ? 26.501 9.573 -15.106 1.00 64.69 99 ASN A C 1
ATOM 788 O O . ASN A 1 99 ? 26.154 9.299 -16.254 1.00 64.69 99 ASN A O 1
ATOM 792 N N . LY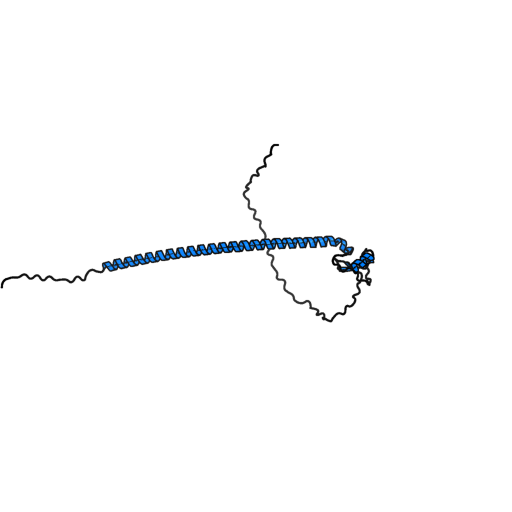S A 1 100 ? 25.744 9.299 -14.035 1.00 65.31 100 LYS A N 1
ATOM 793 C CA . LYS A 1 100 ? 24.496 8.506 -14.027 1.00 65.31 100 LYS A CA 1
ATOM 794 C C . LYS A 1 100 ? 23.400 9.025 -14.977 1.00 65.31 100 LYS A C 1
ATOM 796 O O . LYS A 1 100 ? 22.440 8.306 -15.253 1.00 65.31 100 LYS A O 1
ATOM 801 N N . ASN A 1 101 ? 23.554 10.252 -15.475 1.00 71.94 101 ASN A N 1
ATOM 802 C CA . ASN A 1 101 ? 22.556 10.971 -16.262 1.00 71.94 101 ASN A CA 1
ATOM 803 C C . ASN A 1 101 ? 22.707 10.768 -17.777 1.00 71.94 101 ASN A C 1
ATOM 805 O O . ASN A 1 101 ? 21.766 11.033 -18.514 1.00 71.94 101 ASN A O 1
ATOM 809 N N . CYS A 1 102 ? 23.862 10.297 -18.256 1.00 77.75 102 CYS A N 1
ATOM 810 C CA . CYS A 1 102 ? 24.062 10.014 -19.676 1.00 77.75 102 CYS A CA 1
ATOM 811 C C . CYS A 1 102 ? 23.779 8.537 -19.935 1.00 77.75 102 CYS A C 1
ATOM 813 O O . CYS A 1 102 ? 24.521 7.658 -19.503 1.00 77.75 102 CYS A O 1
ATOM 815 N N . GLN A 1 103 ? 22.679 8.260 -20.627 1.00 85.31 103 GLN A N 1
ATOM 816 C CA . GLN A 1 103 ? 22.234 6.903 -20.907 1.00 85.31 103 GLN A CA 1
ATOM 817 C C . GLN A 1 103 ? 22.152 6.687 -22.408 1.00 85.31 103 GLN A C 1
ATOM 819 O O . GLN A 1 103 ? 21.717 7.564 -23.147 1.00 85.31 103 GLN A O 1
ATOM 824 N N . TRP A 1 104 ? 22.573 5.505 -22.842 1.00 89.38 104 TRP A N 1
ATOM 825 C CA . TRP A 1 104 ? 22.505 5.089 -24.232 1.00 89.38 104 TRP A CA 1
ATOM 826 C C . TRP A 1 104 ? 21.781 3.748 -24.346 1.00 89.38 104 TRP A C 1
ATOM 828 O O . TRP A 1 104 ? 21.820 2.905 -23.437 1.00 89.38 104 TRP A O 1
ATOM 838 N N . TRP A 1 105 ? 21.119 3.547 -25.480 1.00 90.38 105 TRP A N 1
ATOM 839 C CA . TRP A 1 105 ? 20.363 2.344 -25.800 1.00 90.38 105 TRP A CA 1
ATOM 840 C C . TRP A 1 105 ? 20.773 1.857 -27.187 1.00 90.38 105 TRP A C 1
ATOM 842 O O . TRP A 1 105 ? 21.017 2.673 -28.070 1.00 90.38 105 TRP A O 1
ATOM 852 N N . CYS A 1 106 ? 20.858 0.539 -27.383 1.00 91.31 106 CYS A N 1
ATOM 853 C CA . CYS A 1 106 ? 21.084 -0.003 -28.717 1.00 91.31 106 CYS A CA 1
ATOM 854 C C . CYS A 1 106 ? 19.790 0.042 -29.534 1.00 91.31 106 CYS A C 1
ATOM 856 O O . CYS A 1 106 ? 18.706 0.028 -28.952 1.00 91.31 106 CYS A O 1
ATOM 858 N N . ASP A 1 107 ? 19.906 -0.007 -30.861 1.00 88.94 107 ASP A N 1
ATOM 859 C CA . ASP A 1 107 ? 18.769 0.026 -31.794 1.00 88.94 107 ASP A CA 1
ATOM 860 C C . ASP A 1 107 ? 17.653 -0.960 -31.422 1.00 88.94 107 ASP A C 1
ATOM 862 O O . ASP A 1 107 ? 16.472 -0.623 -31.451 1.00 88.94 107 ASP A O 1
ATOM 866 N N . SER A 1 108 ? 18.024 -2.175 -31.003 1.00 88.25 108 SER A N 1
ATOM 867 C CA . SER A 1 108 ? 17.074 -3.214 -30.590 1.00 88.25 108 SER A CA 1
ATOM 868 C C . SER A 1 108 ? 16.271 -2.838 -29.341 1.00 88.25 108 SER A C 1
ATOM 870 O O . SER A 1 108 ? 15.163 -3.326 -29.151 1.00 88.25 108 SER A O 1
ATOM 872 N N . CYS A 1 109 ? 16.819 -1.983 -28.477 1.00 89.94 109 CYS A N 1
ATOM 873 C CA . CYS A 1 109 ? 16.174 -1.520 -27.253 1.00 89.94 109 CYS A CA 1
ATOM 874 C C . CYS A 1 109 ? 15.536 -0.132 -27.394 1.00 89.94 109 CYS A C 1
ATOM 876 O O . CYS A 1 109 ? 14.702 0.211 -26.559 1.00 89.94 109 CYS A O 1
ATOM 878 N N . THR A 1 110 ? 15.875 0.642 -28.431 1.00 86.62 110 THR A N 1
ATOM 879 C CA . THR A 1 110 ? 15.298 1.971 -28.698 1.00 86.62 110 THR A CA 1
ATOM 880 C C . THR A 1 110 ? 13.775 1.918 -28.785 1.00 86.62 110 THR A C 1
ATOM 882 O O . THR A 1 110 ? 13.097 2.752 -28.198 1.00 86.62 110 THR A O 1
ATOM 885 N N . ASN A 1 111 ? 13.222 0.887 -29.426 1.00 86.00 111 ASN A N 1
ATOM 886 C CA . ASN A 1 111 ? 11.770 0.746 -29.578 1.00 86.00 111 ASN A CA 1
ATOM 887 C C . ASN A 1 111 ? 11.059 0.282 -28.297 1.00 86.00 111 ASN A C 1
ATOM 889 O O . ASN A 1 111 ? 9.864 0.504 -28.140 1.00 86.00 111 ASN A O 1
ATOM 893 N N . VAL A 1 112 ? 11.779 -0.371 -27.381 1.00 86.25 112 VAL A N 1
ATOM 894 C CA . VAL A 1 112 ? 11.209 -0.950 -26.151 1.00 86.25 112 VAL A CA 1
ATOM 895 C C . VAL A 1 112 ? 11.345 0.013 -24.967 1.00 86.25 112 VAL A C 1
ATOM 897 O O . VAL A 1 112 ? 10.581 -0.071 -24.006 1.00 86.25 112 VAL A O 1
ATOM 900 N N . GLN A 1 113 ? 12.287 0.958 -25.028 1.00 86.00 113 GLN A N 1
ATOM 901 C CA . GLN A 1 113 ? 12.530 1.934 -23.966 1.00 86.00 113 GLN A CA 1
ATOM 902 C C . GLN A 1 113 ? 11.287 2.765 -23.596 1.00 86.00 113 GLN A C 1
ATOM 904 O O . GLN A 1 113 ? 11.002 2.834 -22.399 1.00 86.00 113 GLN A O 1
ATOM 909 N N . PRO A 1 114 ? 10.485 3.304 -24.537 1.00 87.94 114 PRO A N 1
ATOM 910 C CA . PRO A 1 114 ? 9.276 4.048 -24.182 1.00 87.94 114 PRO A CA 1
ATOM 911 C C . PRO A 1 114 ? 8.261 3.178 -23.435 1.00 87.94 114 PRO A C 1
ATOM 913 O O . PRO A 1 114 ? 7.608 3.630 -22.497 1.00 87.94 114 PRO A O 1
ATOM 916 N N . THR A 1 115 ? 8.148 1.903 -23.816 1.00 90.06 115 THR A N 1
ATOM 917 C CA . THR A 1 115 ? 7.276 0.938 -23.142 1.00 90.06 115 THR A CA 1
ATOM 918 C C . THR A 1 115 ? 7.759 0.650 -21.725 1.00 90.06 115 THR A C 1
ATOM 920 O O . THR A 1 115 ? 6.951 0.667 -20.800 1.00 90.06 115 THR A O 1
ATOM 923 N N . ILE A 1 116 ? 9.062 0.426 -21.532 1.00 88.62 116 ILE A N 1
ATOM 924 C CA . ILE A 1 116 ? 9.643 0.195 -20.201 1.00 88.62 116 ILE A CA 1
ATOM 925 C C . ILE A 1 116 ? 9.432 1.417 -19.311 1.00 88.62 116 ILE A C 1
ATOM 927 O O . ILE A 1 116 ? 8.969 1.265 -18.184 1.00 88.62 116 ILE A O 1
ATOM 931 N N . ASP A 1 117 ? 9.707 2.619 -19.811 1.00 88.50 117 ASP A N 1
ATOM 932 C CA . ASP A 1 117 ? 9.538 3.840 -19.026 1.00 88.50 117 ASP A CA 1
ATOM 933 C C . ASP A 1 117 ? 8.059 4.088 -18.683 1.00 88.50 117 ASP A C 1
ATOM 935 O O . ASP A 1 117 ? 7.742 4.469 -17.554 1.00 88.50 117 ASP A O 1
ATOM 939 N N . ASN A 1 118 ? 7.129 3.773 -19.593 1.00 93.56 118 ASN A N 1
ATOM 940 C CA . ASN A 1 118 ? 5.694 3.804 -19.302 1.00 93.56 118 ASN A CA 1
ATOM 941 C C . ASN A 1 118 ? 5.289 2.792 -18.224 1.00 93.56 118 ASN A C 1
ATOM 943 O O . ASN A 1 118 ? 4.493 3.129 -17.345 1.00 93.56 118 ASN A O 1
ATOM 947 N N . ILE A 1 119 ? 5.834 1.572 -18.257 1.00 92.75 119 ILE A N 1
ATOM 948 C CA . ILE A 1 119 ? 5.587 0.556 -17.226 1.00 92.75 119 ILE A CA 1
ATOM 949 C C . ILE A 1 119 ? 6.123 1.041 -15.880 1.00 92.75 119 ILE A C 1
ATOM 951 O O . ILE A 1 119 ? 5.377 1.039 -14.907 1.00 92.75 119 ILE A O 1
ATOM 955 N N . VAL A 1 120 ? 7.367 1.524 -15.825 1.00 91.69 120 VAL A N 1
ATOM 956 C CA . VAL A 1 120 ? 7.977 2.062 -14.597 1.00 91.69 120 VAL A CA 1
ATOM 957 C C . VAL A 1 120 ? 7.141 3.209 -14.033 1.00 91.69 120 VAL A C 1
ATOM 959 O O . VAL A 1 120 ? 6.802 3.200 -12.854 1.00 91.69 120 VAL A O 1
ATOM 962 N N . THR A 1 121 ? 6.731 4.154 -14.879 1.00 94.44 121 THR A N 1
ATOM 963 C CA . THR A 1 121 ? 5.878 5.277 -14.461 1.00 94.44 121 THR A CA 1
ATOM 964 C C . THR A 1 121 ? 4.522 4.788 -13.949 1.00 94.44 121 THR A C 1
ATOM 966 O O . THR A 1 121 ? 3.975 5.330 -12.991 1.00 94.44 121 THR A O 1
ATOM 969 N N . THR A 1 122 ? 3.955 3.755 -14.573 1.00 95.25 122 THR A N 1
ATOM 970 C CA . THR A 1 122 ? 2.678 3.168 -14.150 1.00 95.25 122 THR A CA 1
ATOM 971 C C . THR A 1 122 ? 2.811 2.466 -12.804 1.00 95.25 122 THR A C 1
ATOM 973 O O . THR A 1 122 ? 1.967 2.686 -11.939 1.00 95.25 122 THR A O 1
ATOM 976 N N . LEU A 1 123 ? 3.881 1.695 -12.598 1.00 94.88 123 LEU A N 1
ATOM 977 C CA . LEU A 1 123 ? 4.185 1.051 -11.320 1.00 94.88 123 LEU A CA 1
ATOM 978 C C . LEU A 1 123 ? 4.343 2.090 -10.208 1.00 94.88 123 LEU A C 1
ATOM 980 O O . LEU A 1 123 ? 3.661 1.989 -9.198 1.00 94.88 123 LEU A O 1
ATOM 984 N N . GLN A 1 124 ? 5.100 3.164 -10.444 1.00 95.31 124 GLN A N 1
ATOM 985 C CA . GLN A 1 124 ? 5.247 4.260 -9.476 1.00 95.31 124 GLN A CA 1
ATOM 986 C C . GLN A 1 124 ? 3.904 4.906 -9.100 1.00 95.31 124 GLN A C 1
ATOM 988 O O . GLN A 1 124 ? 3.655 5.212 -7.936 1.00 95.31 124 GLN A O 1
ATOM 993 N N . ARG A 1 125 ? 2.998 5.100 -10.070 1.00 95.38 125 ARG A N 1
ATOM 994 C CA . ARG A 1 125 ? 1.642 5.604 -9.781 1.00 95.38 125 ARG A CA 1
ATOM 995 C C . ARG A 1 125 ? 0.799 4.595 -9.004 1.00 95.38 125 ARG A C 1
ATOM 997 O O . ARG A 1 125 ? -0.050 5.005 -8.213 1.00 95.38 125 ARG A O 1
ATOM 1004 N N . MET A 1 126 ? 0.967 3.300 -9.269 1.00 94.62 126 MET A N 1
ATOM 1005 C CA . MET A 1 126 ? 0.278 2.242 -8.532 1.00 94.62 126 MET A CA 1
ATOM 1006 C C . MET A 1 126 ? 0.762 2.182 -7.086 1.00 94.62 126 MET A C 1
ATOM 1008 O O . MET A 1 126 ? -0.089 2.150 -6.201 1.00 94.62 126 MET A O 1
ATOM 1012 N N . ASP A 1 127 ? 2.071 2.261 -6.853 1.00 95.00 127 ASP A N 1
ATOM 1013 C CA . ASP A 1 127 ? 2.667 2.295 -5.515 1.00 95.00 127 ASP A CA 1
ATOM 1014 C C . ASP A 1 127 ? 2.112 3.477 -4.713 1.00 95.00 127 ASP A C 1
ATOM 1016 O O . ASP A 1 127 ? 1.515 3.277 -3.657 1.00 95.00 127 ASP A O 1
ATOM 1020 N N . LEU A 1 128 ? 2.129 4.685 -5.289 1.00 96.00 128 LEU A N 1
ATOM 1021 C CA . LEU A 1 128 ? 1.552 5.873 -4.651 1.00 96.00 128 LEU A CA 1
ATOM 1022 C C . LEU A 1 128 ? 0.048 5.711 -4.357 1.00 96.00 128 LEU A C 1
ATOM 1024 O O . LEU A 1 128 ? -0.468 6.182 -3.343 1.00 96.00 128 LEU A O 1
ATOM 1028 N N . ARG A 1 129 ? -0.710 5.061 -5.249 1.00 95.88 129 ARG A N 1
ATOM 1029 C CA . ARG A 1 129 ? -2.141 4.798 -5.022 1.00 95.88 129 ARG A CA 1
ATOM 1030 C C . ARG A 1 129 ? -2.351 3.799 -3.882 1.00 95.88 129 ARG A C 1
ATOM 1032 O O . ARG A 1 129 ? -3.320 3.945 -3.136 1.00 95.88 129 ARG A O 1
ATOM 1039 N N . ILE A 1 130 ? -1.501 2.781 -3.781 1.00 96.19 130 ILE A N 1
ATOM 1040 C CA . ILE A 1 130 ? -1.551 1.779 -2.715 1.00 96.19 130 ILE A CA 1
ATOM 1041 C C . ILE A 1 130 ? -1.226 2.439 -1.377 1.00 96.19 130 ILE A C 1
ATOM 1043 O O . ILE A 1 130 ? -2.021 2.293 -0.454 1.00 96.19 130 ILE A O 1
ATOM 1047 N N . GLU A 1 131 ? -0.154 3.226 -1.297 1.00 96.19 131 GLU A N 1
ATOM 1048 C CA . GLU A 1 131 ? 0.232 3.975 -0.093 1.00 96.19 131 GLU A CA 1
ATOM 1049 C C . GLU A 1 131 ? -0.909 4.871 0.404 1.00 96.19 131 GLU A C 1
ATOM 1051 O O . GLU A 1 131 ? -1.365 4.730 1.537 1.00 96.19 131 GLU A O 1
ATOM 1056 N N . ASN A 1 132 ? -1.485 5.693 -0.479 1.00 96.50 132 ASN A N 1
ATOM 1057 C CA . ASN A 1 132 ? -2.629 6.544 -0.131 1.00 96.50 132 ASN A CA 1
ATOM 1058 C C . ASN A 1 132 ? -3.848 5.741 0.361 1.00 96.50 132 ASN A C 1
ATOM 1060 O O . ASN A 1 132 ? -4.624 6.197 1.206 1.00 96.50 132 ASN A O 1
ATOM 1064 N N . ARG A 1 133 ? -4.075 4.545 -0.199 1.00 96.81 133 ARG A N 1
ATOM 1065 C CA . ARG A 1 133 ? -5.176 3.674 0.226 1.00 96.81 133 ARG A CA 1
ATOM 1066 C C . ARG A 1 133 ? -4.898 3.057 1.594 1.00 96.81 133 ARG A C 1
ATOM 1068 O O . ARG A 1 133 ? -5.843 2.954 2.373 1.00 96.81 133 ARG A O 1
ATOM 1075 N N . MET A 1 134 ? -3.658 2.660 1.864 1.00 96.69 134 MET A N 1
ATOM 1076 C CA . MET A 1 134 ? -3.226 2.138 3.161 1.00 96.69 134 MET A CA 1
ATOM 1077 C C . MET A 1 134 ? -3.418 3.188 4.250 1.00 96.69 134 MET A C 1
ATOM 1079 O O . MET A 1 134 ? -4.160 2.936 5.193 1.00 96.69 134 MET A O 1
ATOM 1083 N N . GLU A 1 135 ? -2.918 4.405 4.040 1.00 97.19 135 GLU A N 1
ATOM 1084 C CA . GLU A 1 135 ? -3.056 5.505 5.003 1.00 97.19 135 GLU A CA 1
ATOM 1085 C C . GLU A 1 135 ? -4.533 5.837 5.301 1.00 97.19 135 GLU A C 1
ATOM 1087 O O . GLU A 1 135 ? -4.938 6.102 6.435 1.00 97.19 135 GLU A O 1
ATOM 1092 N N . ARG A 1 136 ? -5.401 5.786 4.279 1.00 97.19 136 ARG A N 1
ATOM 1093 C CA . ARG A 1 136 ? -6.847 5.976 4.469 1.00 97.19 136 ARG A CA 1
ATOM 1094 C C . ARG A 1 136 ? -7.487 4.839 5.268 1.00 97.19 136 ARG A C 1
ATOM 1096 O O . ARG A 1 136 ? -8.460 5.084 5.981 1.00 97.19 136 ARG A O 1
ATOM 1103 N N . LEU A 1 137 ? -7.032 3.601 5.084 1.00 97.06 137 LEU A N 1
ATOM 1104 C CA . LEU A 1 137 ? -7.544 2.448 5.825 1.00 97.06 137 LEU A CA 1
ATOM 1105 C C . LEU A 1 137 ? -7.084 2.485 7.281 1.00 97.06 137 LEU A C 1
ATOM 1107 O O . LEU A 1 137 ? -7.913 2.261 8.154 1.00 97.06 137 LEU A O 1
ATOM 1111 N N . GLU A 1 138 ? -5.831 2.847 7.537 1.00 97.88 138 GLU A N 1
ATOM 1112 C CA . GLU A 1 138 ? -5.284 3.022 8.887 1.00 97.88 138 GLU A CA 1
ATOM 1113 C C . GLU A 1 138 ? -6.083 4.064 9.675 1.00 97.88 138 GLU A C 1
ATOM 1115 O O . GLU A 1 138 ? -6.606 3.750 10.740 1.00 97.88 138 GLU A O 1
ATOM 1120 N N . ARG A 1 139 ? -6.337 5.244 9.092 1.00 96.88 139 ARG A N 1
ATOM 1121 C CA . ARG A 1 139 ? -7.194 6.268 9.723 1.00 96.88 139 ARG A CA 1
ATOM 1122 C C . ARG A 1 139 ? -8.610 5.779 10.031 1.00 96.88 139 ARG A C 1
ATOM 1124 O O . ARG A 1 139 ? -9.207 6.164 11.035 1.00 96.88 139 ARG A O 1
ATOM 1131 N N . LYS A 1 140 ? -9.189 4.951 9.154 1.00 97.50 140 LYS A N 1
ATOM 1132 C CA . LYS A 1 140 ? -10.520 4.367 9.387 1.00 97.50 140 LYS A CA 1
ATOM 1133 C C . LYS A 1 140 ? -10.506 3.357 10.527 1.00 97.50 140 LYS A C 1
ATOM 1135 O O . LYS A 1 140 ? -11.473 3.320 11.278 1.00 97.50 140 LYS A O 1
ATOM 1140 N N . ILE A 1 141 ? -9.457 2.544 10.621 1.00 97.62 141 ILE A N 1
ATOM 1141 C CA . ILE A 1 141 ? -9.280 1.588 11.714 1.00 97.62 141 ILE A CA 1
ATOM 1142 C C . ILE A 1 141 ? -9.169 2.351 13.030 1.00 97.62 141 ILE A C 1
ATOM 1144 O O . ILE A 1 141 ? -9.964 2.089 13.919 1.00 97.62 141 ILE A O 1
ATOM 1148 N N . GLU A 1 142 ? -8.313 3.369 13.101 1.00 97.56 142 GLU A N 1
ATOM 1149 C CA . GLU A 1 142 ? -8.148 4.204 14.298 1.00 97.56 142 GLU A CA 1
ATOM 1150 C C . GLU A 1 142 ? -9.474 4.853 14.738 1.00 97.56 142 GLU A C 1
ATOM 1152 O O . GLU A 1 142 ? -9.848 4.808 15.907 1.00 97.56 142 GLU A O 1
ATOM 1157 N N . THR A 1 143 ? -10.257 5.374 13.785 1.00 97.06 143 THR A N 1
ATOM 1158 C CA . THR A 1 143 ? -11.586 5.945 14.078 1.00 97.06 143 THR A CA 1
ATOM 1159 C C . THR A 1 143 ? -12.557 4.895 14.635 1.00 97.06 143 THR A C 1
ATOM 1161 O O . THR A 1 143 ? -13.329 5.180 15.550 1.00 97.06 143 THR A O 1
ATOM 1164 N N . LEU A 1 144 ? -12.551 3.682 14.071 1.00 96.62 144 LEU A N 1
ATOM 1165 C CA . LEU A 1 144 ? -13.404 2.586 14.536 1.00 96.62 144 LEU A CA 1
ATOM 1166 C C . LEU A 1 144 ? -12.962 2.063 15.903 1.00 96.62 144 LEU A C 1
ATOM 1168 O O . LEU A 1 144 ? -13.814 1.718 16.715 1.00 96.62 144 LEU A O 1
ATOM 1172 N N . GLU A 1 145 ? -11.660 2.007 16.165 1.00 97.12 145 GLU A N 1
ATOM 1173 C CA . GLU A 1 145 ? -11.106 1.599 17.454 1.00 97.12 145 GLU A CA 1
ATOM 1174 C C . GLU A 1 145 ? -11.501 2.578 18.560 1.00 97.12 145 GLU A C 1
ATOM 1176 O O . GLU A 1 145 ? -11.986 2.137 19.604 1.00 97.12 145 GLU A O 1
ATOM 1181 N N . GLU A 1 146 ? -11.391 3.888 18.319 1.00 96.50 146 GLU A N 1
ATOM 1182 C CA . GLU A 1 146 ? -11.804 4.889 19.307 1.00 96.50 146 GLU A CA 1
ATOM 1183 C C . GLU A 1 146 ? -13.323 4.860 19.529 1.00 96.50 146 GLU A C 1
ATOM 1185 O O . GLU A 1 146 ? -13.779 4.787 20.670 1.00 96.50 146 GLU A O 1
ATOM 1190 N N . SER A 1 147 ? -14.119 4.790 18.455 1.00 96.00 147 SER A N 1
ATOM 1191 C CA . SER A 1 147 ? -15.579 4.679 18.576 1.00 96.00 147 SER A CA 1
ATOM 1192 C C . SER A 1 147 ? -16.005 3.409 19.322 1.00 96.00 147 SER A C 1
ATOM 1194 O O . SER A 1 147 ? -16.885 3.460 20.180 1.00 96.00 147 SER A O 1
ATOM 1196 N N . ASN A 1 148 ? -15.365 2.267 19.055 1.00 95.94 148 ASN A N 1
ATOM 1197 C CA . ASN A 1 148 ? -15.653 1.024 19.770 1.00 95.94 148 ASN A CA 1
ATOM 1198 C C . ASN A 1 148 ? -15.273 1.116 21.245 1.00 95.94 148 ASN A C 1
ATOM 1200 O O . ASN A 1 148 ? -16.008 0.619 22.093 1.00 95.94 148 ASN A O 1
ATOM 1204 N N . LYS A 1 149 ? -14.150 1.754 21.573 1.00 96.31 149 LYS A N 1
ATOM 1205 C CA . LYS A 1 149 ? -13.721 1.958 22.957 1.00 96.31 149 LYS A CA 1
ATOM 1206 C C . LYS A 1 149 ? -14.719 2.817 23.735 1.00 96.31 149 LYS A C 1
ATOM 1208 O O . LYS A 1 149 ? -15.042 2.485 24.876 1.00 96.31 149 LYS A O 1
ATOM 1213 N N . GLU A 1 150 ? -15.242 3.877 23.122 1.00 95.50 150 GLU A N 1
ATOM 1214 C CA . GLU A 1 150 ? -16.309 4.701 23.701 1.00 95.50 150 GLU A CA 1
ATOM 1215 C C . GLU A 1 150 ? -17.614 3.913 23.879 1.00 95.50 150 GLU A C 1
ATOM 1217 O O . GLU A 1 150 ? -18.214 3.955 24.958 1.00 95.50 150 GLU A O 1
ATOM 1222 N N . ASN A 1 151 ? -18.020 3.139 22.868 1.00 95.25 151 ASN A N 1
ATOM 1223 C CA . ASN A 1 151 ? -19.222 2.306 22.931 1.00 95.25 151 ASN A CA 1
ATOM 1224 C C . ASN A 1 151 ? -19.116 1.255 24.042 1.00 95.25 151 ASN A C 1
ATOM 1226 O O . ASN A 1 151 ? -19.989 1.191 24.903 1.00 95.25 151 ASN A O 1
ATOM 1230 N N . ILE A 1 152 ? -18.012 0.504 24.093 1.00 95.38 152 ILE A N 1
ATOM 1231 C CA . ILE A 1 152 ? -17.760 -0.515 25.123 1.00 95.38 152 ILE A CA 1
ATOM 1232 C C . ILE A 1 152 ? -17.773 0.116 26.516 1.00 95.38 152 ILE A C 1
ATOM 1234 O O . ILE A 1 152 ? -18.391 -0.420 27.431 1.00 95.38 152 ILE A O 1
ATOM 1238 N N . LYS A 1 153 ? -17.125 1.273 26.696 1.00 95.62 153 LYS A N 1
ATOM 1239 C CA . LYS A 1 153 ? -17.133 1.983 27.982 1.00 95.62 153 LYS A CA 1
ATOM 1240 C C . LYS A 1 153 ? -18.554 2.365 28.401 1.00 95.62 153 LYS A C 1
ATOM 1242 O O . LYS A 1 153 ? -18.906 2.227 29.570 1.00 95.62 153 LYS A O 1
ATOM 1247 N N . THR A 1 154 ? -19.360 2.837 27.456 1.00 95.62 154 THR A N 1
ATOM 1248 C CA . THR A 1 154 ? -20.751 3.229 27.705 1.00 95.62 154 THR A CA 1
ATOM 1249 C C . THR A 1 154 ? -21.611 2.016 28.058 1.00 95.62 154 THR A C 1
ATOM 1251 O O . THR A 1 154 ? -22.343 2.052 29.042 1.00 95.62 154 THR A O 1
ATOM 1254 N N . GLU A 1 155 ? -21.474 0.913 27.322 1.00 95.94 155 GLU A N 1
ATOM 1255 C CA . GLU A 1 155 ? -22.184 -0.339 27.599 1.00 95.94 155 GLU A CA 1
ATOM 1256 C C . GLU A 1 155 ? -21.808 -0.933 28.959 1.00 95.94 155 GLU A C 1
ATOM 1258 O O . GLU A 1 155 ? -22.694 -1.334 29.712 1.00 95.94 155 GLU A O 1
ATOM 1263 N N . ILE A 1 156 ? -20.518 -0.934 29.317 1.00 96.19 156 ILE A N 1
ATOM 1264 C CA . ILE A 1 156 ? -20.051 -1.390 30.634 1.00 96.19 156 ILE A CA 1
ATOM 1265 C C . ILE A 1 156 ? -20.663 -0.541 31.749 1.00 96.19 156 ILE A C 1
ATOM 1267 O O . ILE A 1 156 ? -21.125 -1.095 32.744 1.00 96.19 156 ILE A O 1
ATOM 1271 N N . ASN A 1 157 ? -20.694 0.785 31.591 1.00 95.38 157 ASN A N 1
ATOM 1272 C CA . ASN A 1 157 ? -21.286 1.675 32.590 1.00 95.38 157 ASN A CA 1
ATOM 1273 C C . ASN A 1 157 ? -22.791 1.426 32.749 1.00 95.38 157 ASN A C 1
ATOM 1275 O O . ASN A 1 157 ? -23.266 1.292 33.875 1.00 95.38 157 ASN A O 1
ATOM 1279 N N . ASN A 1 158 ? -23.521 1.289 31.640 1.00 95.56 158 ASN A N 1
ATOM 1280 C CA . ASN A 1 158 ? -24.958 1.004 31.663 1.00 95.56 158 ASN A CA 1
ATOM 1281 C C . ASN A 1 158 ? -25.255 -0.357 32.310 1.00 95.56 158 ASN A C 1
ATOM 1283 O O . ASN A 1 158 ? -26.201 -0.493 33.090 1.00 95.56 158 ASN A O 1
ATOM 1287 N N . LEU A 1 159 ? -24.439 -1.372 32.011 1.00 95.75 159 LEU A N 1
ATOM 1288 C CA . LEU A 1 159 ? -24.568 -2.693 32.617 1.00 95.75 159 LEU A CA 1
ATOM 1289 C C . LEU A 1 159 ? -24.275 -2.642 34.120 1.00 95.75 159 LEU A C 1
ATOM 1291 O O . LEU A 1 159 ? -25.028 -3.212 34.905 1.00 95.75 159 LEU A O 1
ATOM 1295 N N . ALA A 1 160 ? -23.219 -1.935 34.528 1.00 95.81 160 ALA A N 1
ATOM 1296 C CA . ALA A 1 160 ? -22.877 -1.755 35.934 1.00 95.81 160 ALA A CA 1
ATOM 1297 C C . ALA A 1 160 ? -24.007 -1.054 36.704 1.00 95.81 160 ALA A C 1
ATOM 1299 O O . ALA A 1 160 ? -24.383 -1.509 37.782 1.00 95.81 160 ALA A O 1
ATOM 1300 N N . GLU A 1 161 ? -24.594 0.000 36.135 1.00 95.94 161 GLU A N 1
ATOM 1301 C CA . GLU A 1 161 ? -25.734 0.705 36.727 1.00 95.94 161 GLU A CA 1
ATOM 1302 C C . GLU A 1 161 ? -26.964 -0.204 36.854 1.00 95.94 161 GLU A C 1
ATOM 1304 O O . GLU A 1 161 ? -27.579 -0.270 37.918 1.00 95.94 161 GLU A O 1
ATOM 1309 N N . THR A 1 162 ? -27.263 -0.988 35.815 1.00 95.69 162 THR A N 1
ATOM 1310 C CA . THR A 1 162 ? -28.374 -1.954 35.825 1.00 95.69 162 THR A CA 1
ATOM 1311 C C . THR A 1 162 ? -28.192 -3.016 36.912 1.00 95.69 162 THR A C 1
ATOM 1313 O O . THR A 1 162 ? -29.133 -3.324 37.646 1.00 95.69 162 THR A O 1
ATOM 1316 N N . VAL A 1 163 ? -26.979 -3.560 37.061 1.00 96.00 163 VAL A N 1
ATOM 1317 C CA . VAL A 1 163 ? -26.662 -4.549 38.104 1.00 96.00 163 VAL A CA 1
ATOM 1318 C C . VAL A 1 163 ? -26.804 -3.936 39.495 1.00 96.00 163 VAL A C 1
ATOM 1320 O O . VAL A 1 163 ? -27.436 -4.538 40.361 1.00 96.00 163 VAL A O 1
ATOM 1323 N N . VAL A 1 164 ? -26.269 -2.730 39.714 1.00 96.00 164 VAL A N 1
ATOM 1324 C CA . VAL A 1 164 ? -26.389 -2.025 41.001 1.00 96.00 164 VAL A CA 1
ATOM 1325 C C . VAL A 1 164 ? -27.854 -1.782 41.355 1.00 96.00 164 VAL A C 1
ATOM 1327 O O . VAL A 1 164 ? -28.251 -2.024 42.495 1.00 96.00 164 VAL A O 1
ATOM 1330 N N . GLN A 1 165 ? -28.662 -1.344 40.390 1.00 95.56 165 GLN A N 1
ATOM 1331 C CA . GLN A 1 165 ? -30.083 -1.098 40.604 1.00 95.56 165 GLN A CA 1
ATOM 1332 C C . GLN A 1 165 ? -30.835 -2.392 40.942 1.00 95.56 165 GLN A C 1
ATOM 1334 O O . GLN A 1 165 ? -31.574 -2.421 41.923 1.00 95.56 165 GLN A O 1
ATOM 1339 N N . THR A 1 166 ? -30.576 -3.474 40.205 1.00 95.44 166 THR A N 1
ATOM 1340 C CA . THR A 1 166 ? -31.208 -4.783 40.439 1.00 95.44 166 THR A CA 1
ATOM 1341 C C . THR A 1 166 ? -30.875 -5.316 41.835 1.00 95.44 166 THR A C 1
ATOM 1343 O O . THR A 1 166 ? -31.769 -5.671 42.598 1.00 95.44 166 THR A O 1
ATOM 1346 N N . VAL A 1 167 ? -29.595 -5.290 42.225 1.00 95.19 167 VAL A N 1
ATOM 1347 C CA . VAL A 1 167 ? -29.157 -5.738 43.558 1.00 95.19 167 VAL A CA 1
ATOM 1348 C C . VAL A 1 167 ? -29.778 -4.879 44.661 1.00 95.19 167 VAL A C 1
ATOM 1350 O O . VAL A 1 167 ? -30.173 -5.394 45.706 1.00 95.19 167 VAL A O 1
ATOM 1353 N N . LYS A 1 168 ? -29.892 -3.564 44.449 1.00 94.75 168 LYS A N 1
ATOM 1354 C CA . LYS A 1 168 ? -30.524 -2.660 45.413 1.00 94.75 168 LYS A CA 1
ATOM 1355 C C . LYS A 1 168 ? -32.007 -2.986 45.603 1.00 94.75 168 LYS A C 1
ATOM 1357 O O . LYS A 1 168 ? -32.466 -3.018 46.742 1.00 94.75 168 LYS A O 1
ATOM 1362 N N . GLU A 1 169 ? -32.736 -3.235 44.520 1.00 94.81 169 GLU A N 1
ATOM 1363 C CA . GLU A 1 169 ? -34.151 -3.624 44.562 1.00 94.81 169 GLU A CA 1
ATOM 1364 C C . GLU A 1 169 ? -34.348 -4.974 45.266 1.00 94.81 169 GLU A C 1
ATOM 1366 O O . GLU A 1 169 ? -35.217 -5.090 46.134 1.00 94.81 169 GLU A O 1
ATOM 1371 N N . GLU A 1 170 ? -33.493 -5.961 44.986 1.00 94.62 170 GLU A N 1
ATOM 1372 C CA . GLU A 1 170 ? -33.512 -7.261 45.668 1.00 94.62 170 GLU A CA 1
ATOM 1373 C C . GLU A 1 170 ? -33.233 -7.134 47.172 1.00 94.62 170 GLU A C 1
ATOM 1375 O O . GLU A 1 170 ? -33.958 -7.710 47.985 1.00 94.62 170 GLU A O 1
ATOM 1380 N N . ILE A 1 171 ? -32.225 -6.346 47.567 1.00 93.88 171 ILE A N 1
ATOM 1381 C CA . ILE A 1 171 ? -31.907 -6.108 48.984 1.00 93.88 171 ILE A CA 1
ATOM 1382 C C . ILE A 1 171 ? -33.086 -5.445 49.695 1.00 93.88 171 ILE A C 1
ATOM 1384 O O . ILE A 1 171 ? -33.452 -5.884 50.784 1.00 93.88 171 ILE A O 1
ATOM 1388 N N . VAL A 1 172 ? -33.688 -4.410 49.101 1.00 94.19 172 VAL A N 1
ATOM 1389 C CA . VAL A 1 172 ? -34.852 -3.730 49.690 1.00 94.19 172 VAL A CA 1
ATOM 1390 C C . VAL A 1 172 ? -36.007 -4.714 49.869 1.00 94.19 172 VAL A C 1
ATOM 1392 O O . VAL A 1 172 ? -36.560 -4.799 50.962 1.00 94.19 172 VAL A O 1
ATOM 1395 N N . SER A 1 173 ? -36.309 -5.525 48.851 1.00 94.25 173 SER A N 1
ATOM 1396 C CA . SER A 1 173 ? -37.358 -6.547 48.934 1.00 94.25 173 SER A CA 1
ATOM 1397 C C . SER A 1 173 ? -37.093 -7.567 50.049 1.00 94.25 173 SER A C 1
ATOM 1399 O O . SER A 1 173 ? -37.994 -7.879 50.829 1.00 94.25 173 SER A O 1
ATOM 1401 N N . LEU A 1 174 ? -35.858 -8.069 50.162 1.00 93.81 174 LEU A N 1
ATOM 1402 C CA . LEU A 1 174 ? -35.471 -9.035 51.195 1.00 93.81 174 LEU A CA 1
ATOM 1403 C C . LEU A 1 174 ? -35.531 -8.434 52.605 1.00 93.81 174 LEU A C 1
ATOM 1405 O O . LEU A 1 174 ? -35.972 -9.097 53.546 1.00 93.81 174 LEU A O 1
ATOM 1409 N N . VAL A 1 175 ? -35.092 -7.183 52.768 1.00 93.38 175 VAL A N 1
ATOM 1410 C CA . VAL A 1 175 ? -35.158 -6.466 54.049 1.00 93.38 175 VAL A CA 1
ATOM 1411 C C . VAL A 1 175 ? -36.610 -6.221 54.448 1.00 93.38 175 VAL A C 1
ATOM 1413 O O . VAL A 1 175 ? -36.964 -6.473 55.600 1.00 93.38 175 VAL A O 1
ATOM 1416 N N . ASP A 1 176 ? -37.465 -5.800 53.519 1.00 93.38 176 ASP A N 1
ATOM 1417 C CA . ASP A 1 176 ? -38.889 -5.581 53.777 1.00 93.38 176 ASP A CA 1
ATOM 1418 C C . ASP A 1 176 ? -39.595 -6.875 54.189 1.00 93.38 176 ASP A C 1
ATOM 1420 O O . ASP A 1 176 ? -40.350 -6.896 55.166 1.00 93.38 176 ASP A O 1
ATOM 1424 N N . GLU A 1 177 ? -39.333 -7.976 53.481 1.00 93.94 177 GLU A N 1
ATOM 1425 C CA . GLU A 1 177 ? -39.877 -9.292 53.816 1.00 93.94 177 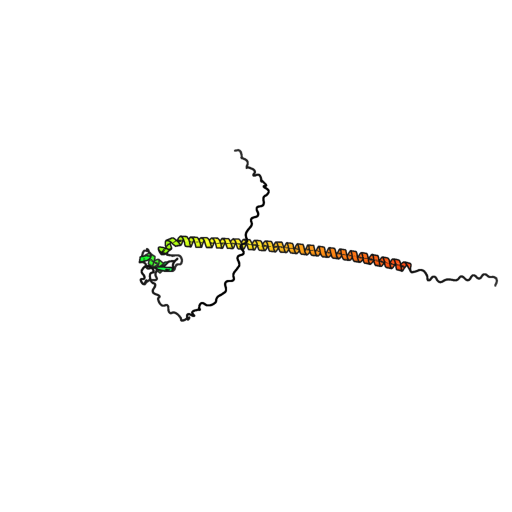GLU A CA 1
ATOM 1426 C C . GLU A 1 177 ? -39.404 -9.751 55.203 1.00 93.94 177 GLU A C 1
ATOM 1428 O O . GLU A 1 177 ? -40.209 -10.183 56.036 1.00 93.94 177 GLU A O 1
ATOM 1433 N N . ARG A 1 178 ? -38.112 -9.574 55.505 1.00 91.94 178 ARG A N 1
ATOM 1434 C CA . ARG A 1 178 ? -37.541 -9.928 56.808 1.00 91.94 178 ARG A CA 1
ATOM 1435 C C . ARG A 1 178 ? -38.101 -9.078 57.945 1.00 91.94 178 ARG A C 1
ATOM 1437 O O . ARG A 1 178 ? -38.343 -9.609 59.029 1.00 91.94 178 ARG A O 1
ATOM 1444 N N . THR A 1 179 ? -38.309 -7.787 57.712 1.00 92.06 179 THR A N 1
ATOM 1445 C CA . THR A 1 179 ? -38.843 -6.852 58.712 1.00 92.06 179 THR A CA 1
ATOM 1446 C C . THR A 1 179 ? -40.294 -7.194 59.036 1.00 92.06 179 THR A C 1
ATOM 1448 O O . THR A 1 179 ? -40.636 -7.354 60.206 1.00 92.06 179 THR A O 1
ATOM 1451 N N . LYS A 1 180 ? -41.117 -7.447 58.008 1.00 93.19 180 LYS A N 1
ATOM 1452 C CA . LYS A 1 180 ? -42.502 -7.914 58.181 1.00 93.19 180 LYS A CA 1
ATOM 1453 C C . LYS A 1 180 ? -42.576 -9.213 58.980 1.00 93.19 180 LYS A C 1
ATOM 1455 O O . LYS A 1 180 ? -43.435 -9.340 59.849 1.00 93.19 180 LYS A O 1
ATOM 1460 N N . GLU A 1 181 ? -41.685 -10.170 58.720 1.00 92.06 181 GLU A N 1
ATOM 1461 C CA . GLU A 1 181 ? -41.618 -11.422 59.484 1.00 92.06 181 GLU A CA 1
ATOM 1462 C C . GLU A 1 181 ? -41.230 -11.185 60.955 1.00 92.06 181 GLU A C 1
ATOM 1464 O O . GLU A 1 181 ? -41.851 -11.757 61.854 1.00 92.06 181 GLU A O 1
ATOM 1469 N N . LEU A 1 182 ? -40.249 -10.316 61.230 1.00 91.62 182 LEU A N 1
ATOM 1470 C CA . LEU A 1 182 ? -39.859 -9.961 62.601 1.00 91.62 182 LEU A CA 1
ATOM 1471 C C . LEU A 1 182 ? -40.996 -9.278 63.371 1.00 91.62 182 LEU A C 1
ATOM 1473 O O . LEU A 1 182 ? -41.253 -9.640 64.521 1.00 91.62 182 LEU A O 1
ATOM 1477 N N . ASP A 1 183 ? -41.717 -8.353 62.740 1.00 90.00 183 ASP A N 1
ATOM 1478 C CA . ASP A 1 183 ? -42.883 -7.704 63.347 1.00 90.00 183 ASP A CA 1
ATOM 1479 C C . ASP A 1 183 ? -43.999 -8.715 63.633 1.00 90.00 183 ASP A C 1
ATOM 1481 O O . ASP A 1 183 ? -44.615 -8.697 64.704 1.00 90.00 183 ASP A O 1
ATOM 1485 N N . ARG A 1 184 ? -44.209 -9.674 62.722 1.00 88.56 184 ARG A N 1
ATOM 1486 C CA . ARG A 1 184 ? -45.172 -10.764 62.912 1.00 88.56 184 ARG A CA 1
ATOM 1487 C C . ARG A 1 184 ? -44.810 -11.660 64.097 1.00 88.56 184 ARG A C 1
ATOM 1489 O O . ARG A 1 184 ? -45.713 -12.130 64.788 1.00 88.56 184 ARG A O 1
ATOM 1496 N N . ARG A 1 185 ? -43.517 -11.900 64.349 1.00 87.25 185 ARG A N 1
ATOM 1497 C CA . ARG A 1 185 ? -43.035 -12.640 65.531 1.00 87.25 185 ARG A CA 1
ATOM 1498 C C . ARG A 1 185 ? -43.233 -11.849 66.819 1.00 87.25 185 ARG A C 1
ATOM 1500 O O . ARG A 1 185 ? -43.848 -12.375 67.741 1.00 87.25 185 ARG A O 1
ATOM 1507 N N . ARG A 1 186 ? -42.829 -10.574 66.850 1.00 86.19 186 ARG A N 1
ATOM 1508 C CA . ARG A 1 186 ? -43.026 -9.688 68.014 1.00 86.19 186 ARG A CA 1
ATOM 1509 C C . ARG A 1 186 ? -44.495 -9.572 68.414 1.00 86.19 186 ARG A C 1
ATOM 1511 O O . ARG A 1 186 ? -44.822 -9.641 69.593 1.00 86.19 186 ARG A O 1
ATOM 1518 N N . SER A 1 187 ? -45.393 -9.444 67.436 1.00 83.75 187 SER A N 1
ATOM 1519 C CA . SER A 1 187 ? -46.836 -9.386 67.692 1.00 83.75 187 SER A CA 1
ATOM 1520 C C . SER A 1 187 ? -47.376 -10.669 68.340 1.00 83.75 187 SER A C 1
ATOM 1522 O O . SER A 1 187 ? -48.268 -10.590 69.182 1.00 83.75 187 SER A O 1
ATOM 1524 N N . LYS A 1 188 ? -46.827 -11.842 67.995 1.00 79.19 188 LYS A N 1
ATOM 1525 C CA . LYS A 1 188 ? -47.190 -13.119 68.630 1.00 79.19 188 LYS A CA 1
ATOM 1526 C C . LYS A 1 188 ? -46.628 -13.237 70.048 1.00 79.19 188 LYS A C 1
ATOM 1528 O O . LYS A 1 188 ? -47.338 -13.708 70.927 1.00 79.19 188 LYS A O 1
ATOM 1533 N N . GLU A 1 189 ? -45.393 -12.793 70.275 1.00 73.38 189 GLU A N 1
ATOM 1534 C CA . GLU A 1 189 ? -44.739 -12.825 71.593 1.00 73.38 189 GLU A CA 1
ATOM 1535 C C . GLU A 1 189 ? -45.424 -11.888 72.604 1.00 73.38 189 GLU A C 1
ATOM 1537 O O . GLU A 1 189 ? -45.679 -12.291 73.737 1.00 73.38 189 GLU A O 1
ATOM 1542 N N . ASN A 1 190 ? -45.834 -10.684 72.184 1.00 61.66 190 ASN A N 1
ATOM 1543 C CA . ASN A 1 190 ? -46.581 -9.747 73.036 1.00 61.66 190 ASN A CA 1
ATOM 1544 C C . ASN A 1 190 ? -47.985 -10.243 73.437 1.00 61.66 190 ASN A C 1
ATOM 1546 O O . ASN A 1 190 ? -48.576 -9.691 74.359 1.00 61.66 190 ASN A O 1
ATOM 1550 N N . ASN A 1 191 ? -48.516 -11.280 72.782 1.00 58.28 191 ASN A N 1
ATOM 1551 C CA . ASN A 1 191 ? -49.810 -11.884 73.111 1.00 58.28 191 ASN A CA 1
ATOM 1552 C C . ASN A 1 191 ? -49.707 -13.055 74.117 1.00 58.28 191 ASN A C 1
ATOM 1554 O O . ASN A 1 191 ? -50.722 -13.676 74.419 1.00 58.28 191 ASN A O 1
ATOM 1558 N N . ILE A 1 192 ? -48.509 -13.375 74.633 1.00 56.69 192 ILE A N 1
ATOM 1559 C CA . ILE A 1 192 ? -48.260 -14.521 75.539 1.00 56.69 192 ILE A CA 1
ATOM 1560 C C . ILE A 1 192 ? -48.024 -14.091 77.011 1.00 56.69 192 ILE A C 1
ATOM 1562 O O . ILE A 1 192 ? -47.804 -14.933 77.876 1.00 56.69 192 ILE A O 1
ATOM 1566 N N . ILE A 1 193 ? -48.142 -12.804 77.366 1.00 53.62 193 ILE A N 1
ATOM 1567 C CA . ILE A 1 193 ? -47.945 -12.334 78.757 1.00 53.62 193 ILE A CA 1
ATOM 1568 C C . ILE A 1 193 ? -49.286 -12.030 79.453 1.00 53.62 193 ILE A C 1
ATOM 1570 O O . ILE A 1 193 ? -49.610 -10.877 79.708 1.00 53.62 193 ILE A O 1
ATOM 1574 N N . ILE A 1 194 ? -50.064 -13.073 79.766 1.00 50.53 194 ILE A N 1
ATOM 1575 C CA . ILE A 1 194 ? -51.129 -13.132 80.798 1.00 50.53 194 ILE A CA 1
ATOM 1576 C C . ILE A 1 194 ? -51.140 -14.622 81.224 1.00 50.53 194 ILE A C 1
ATOM 1578 O O . ILE A 1 194 ? -51.382 -15.468 80.373 1.00 50.53 194 ILE A O 1
ATOM 1582 N N . SER A 1 195 ? -50.727 -15.091 82.408 1.00 47.47 195 SER A N 1
ATOM 1583 C CA . SER A 1 195 ? -51.012 -14.657 83.777 1.00 47.47 195 SER A CA 1
ATOM 1584 C C . SER A 1 195 ? -49.913 -15.147 84.733 1.00 47.47 195 SER A C 1
ATOM 1586 O O . SER A 1 195 ? -49.628 -16.337 84.778 1.00 47.47 195 SER A O 1
ATOM 1588 N N . ASN A 1 196 ? -49.377 -14.255 85.562 1.00 45.22 196 ASN A N 1
ATOM 1589 C CA . ASN A 1 196 ? -48.893 -14.579 86.909 1.00 45.22 196 ASN A CA 1
ATOM 1590 C C . ASN A 1 196 ? -49.366 -13.440 87.824 1.00 45.22 196 ASN A C 1
ATOM 1592 O O . ASN A 1 196 ? -48.580 -12.670 88.370 1.00 45.22 196 ASN A O 1
ATOM 1596 N N . VAL A 1 197 ? -50.690 -13.269 87.894 1.00 44.62 197 VAL A N 1
ATOM 1597 C CA . VAL A 1 197 ? -51.323 -12.449 88.930 1.00 44.62 197 VAL A CA 1
ATOM 1598 C C . VAL A 1 197 ? -51.335 -13.316 90.192 1.00 44.62 197 VAL A C 1
ATOM 1600 O O . VAL A 1 197 ? -51.889 -14.414 90.130 1.00 44.62 197 VAL A O 1
ATOM 1603 N N . PRO A 1 198 ? -50.711 -12.900 91.307 1.00 49.25 198 PRO A N 1
ATOM 1604 C CA . PRO A 1 198 ? -50.824 -13.632 92.559 1.00 49.25 198 PRO A CA 1
ATOM 1605 C C . PRO A 1 198 ? -52.287 -13.590 93.003 1.00 49.25 198 PRO A C 1
ATOM 1607 O O . PRO A 1 198 ? -52.851 -12.506 93.161 1.00 49.25 198 PRO A O 1
ATOM 1610 N N . GLU A 1 199 ? -52.902 -14.755 93.188 1.00 36.09 199 GLU A N 1
ATOM 1611 C CA . GLU A 1 199 ? -54.202 -14.869 93.845 1.00 36.09 199 GLU A CA 1
ATOM 1612 C C . GLU A 1 199 ? -54.054 -14.399 95.299 1.00 36.09 199 GLU A C 1
ATOM 1614 O O . GLU A 1 199 ? -53.659 -15.149 96.190 1.00 36.09 199 GLU A O 1
ATOM 1619 N N . GLY A 1 200 ? -54.331 -13.117 95.540 1.00 43.06 200 GLY A N 1
ATOM 1620 C CA . GLY A 1 200 ? -54.630 -12.618 96.872 1.00 43.06 200 GLY A CA 1
ATOM 1621 C C . GLY A 1 200 ? -55.992 -13.160 97.286 1.00 43.06 200 GLY A C 1
ATOM 1622 O O . GLY A 1 200 ? -57.018 -12.613 96.892 1.00 43.06 200 GLY A O 1
ATOM 1623 N N . SER A 1 201 ? -56.013 -14.249 98.053 1.00 39.47 201 SER A N 1
ATOM 1624 C CA . SER A 1 201 ? -57.226 -14.700 98.726 1.00 39.47 201 SER A CA 1
ATOM 1625 C C . SER A 1 201 ? -57.522 -13.758 99.893 1.00 39.47 201 SER A C 1
ATOM 1627 O O . SER A 1 201 ? -56.898 -13.847 100.953 1.00 39.47 201 SER A O 1
ATOM 1629 N N . GLU A 1 202 ? -58.472 -12.851 99.689 1.00 49.66 202 GLU A N 1
ATOM 1630 C CA . GLU A 1 202 ? -59.140 -12.107 100.752 1.00 49.66 202 GLU A CA 1
ATOM 1631 C C . GLU A 1 202 ? -59.856 -13.094 101.688 1.00 49.66 202 GLU A C 1
ATOM 1633 O O . GLU A 1 202 ? -60.940 -13.597 101.391 1.00 49.66 202 GLU A O 1
ATOM 1638 N N . THR A 1 203 ? -59.263 -13.388 102.845 1.00 44.69 203 THR A N 1
ATOM 1639 C CA . THR A 1 203 ? -60.008 -13.971 103.962 1.00 44.69 203 THR A CA 1
ATOM 1640 C C . THR A 1 203 ? -60.731 -12.858 104.706 1.00 44.69 203 THR A C 1
ATOM 1642 O O . THR A 1 203 ? -60.151 -12.141 105.521 1.00 44.69 203 THR A O 1
ATOM 1645 N N . ASN A 1 204 ? -62.022 -12.748 104.404 1.00 47.53 204 ASN A N 1
ATOM 1646 C CA . ASN A 1 204 ? -63.036 -12.125 105.243 1.00 47.53 204 ASN A CA 1
ATOM 1647 C C . ASN A 1 204 ? -63.031 -12.767 106.640 1.00 47.53 204 ASN A C 1
ATOM 1649 O O . ASN A 1 204 ? -63.318 -13.957 106.771 1.00 47.53 204 ASN A O 1
ATOM 1653 N N . THR A 1 205 ? -62.799 -11.967 107.679 1.00 42.41 205 THR A N 1
ATOM 1654 C CA . THR A 1 205 ? -63.268 -12.286 109.034 1.00 42.41 205 THR A CA 1
ATOM 1655 C C . THR A 1 205 ? -63.710 -11.008 109.732 1.00 42.41 205 THR A C 1
ATOM 1657 O O . THR A 1 205 ? -62.907 -10.238 110.248 1.00 42.41 205 THR A O 1
ATOM 1660 N N . ASP A 1 206 ? -65.024 -10.815 109.728 1.00 48.41 206 ASP A N 1
ATOM 1661 C CA . ASP A 1 206 ? -65.775 -10.050 110.715 1.00 48.41 206 ASP A CA 1
ATOM 1662 C C . ASP A 1 206 ? -65.477 -10.579 112.130 1.00 48.41 206 ASP A C 1
ATOM 1664 O O . ASP A 1 206 ? -65.618 -11.786 112.358 1.00 48.41 206 ASP A O 1
ATOM 1668 N N . LYS A 1 207 ? -65.142 -9.685 113.077 1.00 44.19 207 LYS A N 1
ATOM 1669 C CA . LYS A 1 207 ? -65.810 -9.534 114.394 1.00 44.19 207 LYS A CA 1
ATOM 1670 C C . LYS A 1 207 ? -65.016 -8.680 115.405 1.00 44.19 207 LYS A C 1
ATOM 1672 O O . LYS A 1 207 ? -63.951 -9.068 115.856 1.00 44.19 207 LYS A O 1
ATOM 1677 N N . GLN A 1 208 ? -65.710 -7.625 115.846 1.00 42.38 208 GLN A N 1
ATOM 1678 C CA . GLN A 1 208 ? -65.969 -7.205 117.238 1.00 42.38 208 GLN A CA 1
ATOM 1679 C C . GLN A 1 208 ? -64.899 -6.536 118.134 1.00 42.38 208 GLN A C 1
ATOM 1681 O O . GLN A 1 208 ? -63.899 -7.147 118.482 1.00 42.38 208 GLN A O 1
ATOM 1686 N N . LYS A 1 209 ? -65.367 -5.394 118.693 1.00 43.00 209 LYS A N 1
ATOM 1687 C CA . LYS A 1 209 ? -65.316 -4.929 120.108 1.00 43.00 209 LYS A CA 1
ATOM 1688 C C . LYS A 1 209 ? -64.015 -4.255 120.581 1.00 43.00 209 LYS A C 1
ATOM 1690 O O . LYS A 1 209 ? -62.939 -4.736 120.269 1.00 43.00 209 LYS A O 1
ATOM 1695 N N . GLU A 1 210 ? -64.112 -2.991 121.042 1.00 44.56 210 GLU A N 1
ATOM 1696 C CA . GLU A 1 210 ? -64.157 -2.541 122.473 1.00 44.56 210 GLU A CA 1
ATOM 1697 C C . GLU A 1 210 ? -62.867 -2.940 123.200 1.00 44.56 210 GLU A C 1
ATOM 1699 O O . GLU A 1 210 ? -62.436 -4.073 123.058 1.00 44.56 210 GLU A O 1
ATOM 1704 N N . GLU A 1 211 ? -62.180 -2.174 124.034 1.00 42.09 211 GLU A N 1
ATOM 1705 C CA . GLU A 1 211 ? -62.251 -0.872 124.712 1.00 42.09 211 GLU A CA 1
ATOM 1706 C C . GLU A 1 211 ? -60.871 -0.780 125.426 1.00 42.09 211 GLU A C 1
ATOM 1708 O O . GLU A 1 211 ? -60.259 -1.823 125.667 1.00 42.09 211 GLU A O 1
ATOM 1713 N N . ASP A 1 212 ? -60.430 0.438 125.763 1.00 39.69 212 ASP A N 1
ATOM 1714 C CA . ASP A 1 212 ? -59.309 0.811 126.664 1.00 39.69 212 ASP A CA 1
ATOM 1715 C C . ASP A 1 212 ? -57.856 0.370 126.363 1.00 39.69 212 ASP A C 1
ATOM 1717 O O . ASP A 1 212 ? -57.474 -0.809 126.543 1.00 39.69 212 ASP A O 1
#

Secondary structure (DSSP, 8-state):
-PPPPPPPPP----------------------------------------------B-TTT--B-SS-PEEPTTT--EE-GGGT---HHHHHHHHH---TT-----HHHHTTHHHHHHHHHHHHHHHHHHHHHHHHHHHHHHHHHHHHHHHHHHHHHHHHHHHHHHHHHHHHHHHHHHHHHHHHHHHHHTTS--------------------

Radius of gyration: 53.07 Å; chains: 1; bounding box: 109×73×162 Å

pLDDT: mean 74.56, std 22.23, range [36.09, 97.88]

Sequence (212 aa):
MQRKPLPKHQTSVTKDHGNECTTTKKQYEFRPSKLTTSTPITQMNKRGRKDSNEDVVCNKCNKNISDKGLKCRVCKLSYCHKFTGLVQVMYTCFCKNTNKNCQWWCDSCTNVQPTIDNIVTTLQRMDLRIENRMERLERKIETLEESNKENIKTEINNLAETVVQTVKEEIVSLVDERTKELDRRRSKENNIIISNVPEGSETNTDKQKEED

Foldseek 3Di:
DDDDDDDDDDDDDDDDDDDPPPDPPPPPPPDPDDDDDDDDDPPDDPDDDDPDPPQQAAPPPRDGDPQFFQAAPPPRHGHHPVQQPDDPVVRVVRSPDPPPPDHGHGPVCPVVVVVVVVVVVVVVVVVVVVVVVVVVVVVVVVVVVVVVVVVVVVVVVVVVVVVVVVVVVVVVVVVVVVVVVVVVVVVVVVVPPDDDDPPPPDDDDDDYDDDD

Organism: Mizuhopecten yessoensis (NCBI:txid6573)